Protein AF-A0A4Q3XTZ9-F1 (afdb_monomer)

Foldseek 3Di:
DDDPDDPQWDWDWDADPDPGDIDIDIDGDDDDPFAQAAADKDKDWDWDWDWDDDVPDTDDDGDTPPPPTDMDIDGDDWDKDKAKAAVPDHDPDDDPDDFDLPDFKDKDKIKMFMATSAKKKKAKAKPVQFWAPDPPDPDTFHKWKDKQNHTDGHGWMKIAGHARPPRGDIIMIMIMTGSNSVVVDDDDGTGMDMDIDIGGDPDDDDDNGIDTDD

Secondary structure (DSSP, 8-state):
-PPP----EEEEEE-SGGGS--EEEEEE----TT----SEEEEEEEPPEEEEEETTEEEEEEEE-TTS-EEEEEEE---EEEEESSTT---------SPPTT--EEEEEEEEEEEESS-EEEEEEESSSSBBSSTT-S--B-EEEEETTEEE-TT-EEEEPPPPTTT-EEEEEEEEEEGGGGGGS-SS--B--EEEEEEE-TT----SS-EEE-

pLDDT: mean 77.81, std 16.38, range [27.8, 96.88]

Nearest PDB structures (foldseek):
  6fjy-assembly1_B  TM=4.527E-01  e=3.490E-04  Acinetobacter baumannii
  8gta-assembly1_A  TM=1.572E-01  e=7.034E+00  Dinoroseobacter phage vB_DshS-R4C

Mean predicted aligned error: 12.25 Å

Structure (mmCIF, N/CA/C/O backbone):
data_AF-A0A4Q3XTZ9-F1
#
_entry.id   AF-A0A4Q3XTZ9-F1
#
loop_
_atom_site.group_PDB
_atom_site.id
_atom_site.type_symbol
_atom_site.label_atom_id
_atom_site.label_alt_id
_atom_site.label_comp_id
_atom_site.label_asym_id
_atom_site.label_entity_id
_atom_site.label_seq_id
_atom_site.pdbx_PDB_ins_code
_atom_site.Cartn_x
_atom_site.Cartn_y
_atom_site.Cartn_z
_atom_site.occupancy
_atom_site.B_iso_or_equiv
_atom_site.auth_seq_id
_atom_site.auth_comp_id
_atom_site.auth_asym_id
_atom_site.auth_atom_id
_atom_site.pdbx_PDB_model_num
ATOM 1 N N . ALA A 1 1 ? 22.445 -8.662 -6.649 1.00 32.59 1 ALA A N 1
ATOM 2 C CA . ALA A 1 1 ? 22.371 -9.893 -7.452 1.00 32.59 1 ALA A CA 1
ATOM 3 C C . ALA A 1 1 ? 22.466 -9.469 -8.904 1.00 32.59 1 ALA A C 1
ATOM 5 O O . ALA A 1 1 ? 21.648 -8.670 -9.341 1.00 32.59 1 ALA A O 1
ATOM 6 N N . GLU A 1 2 ? 23.534 -9.887 -9.566 1.00 27.80 2 GLU A N 1
ATOM 7 C CA . GLU A 1 2 ? 23.820 -9.613 -10.973 1.00 27.80 2 GLU A CA 1
ATOM 8 C C . GLU A 1 2 ? 22.781 -10.365 -11.822 1.00 27.80 2 GLU A C 1
ATOM 10 O O . GLU A 1 2 ? 22.567 -11.560 -11.614 1.00 27.80 2 GLU A O 1
ATOM 15 N N . GLN A 1 3 ? 22.043 -9.656 -12.680 1.00 32.09 3 GLN A N 1
ATOM 16 C CA . GLN A 1 3 ? 21.085 -10.281 -13.600 1.00 32.09 3 GLN A CA 1
ATOM 17 C C . GLN A 1 3 ? 21.852 -11.178 -14.589 1.00 32.09 3 GLN A C 1
ATOM 19 O O . GLN A 1 3 ? 22.961 -10.816 -14.985 1.00 32.09 3 GLN A O 1
ATOM 24 N N . PRO A 1 4 ? 21.299 -12.335 -14.997 1.00 34.81 4 PRO A N 1
ATOM 25 C CA . PRO A 1 4 ? 21.995 -13.239 -15.898 1.00 34.81 4 PRO A CA 1
ATOM 26 C C . PRO A 1 4 ? 22.159 -12.567 -17.266 1.00 34.81 4 PRO A C 1
ATOM 28 O O . PRO A 1 4 ? 21.198 -12.037 -17.819 1.00 34.81 4 PRO A O 1
ATOM 31 N N . ASN A 1 5 ? 23.396 -12.575 -17.768 1.00 39.41 5 ASN A N 1
ATOM 32 C CA . ASN A 1 5 ? 23.812 -12.050 -19.068 1.00 39.41 5 ASN A CA 1
ATOM 33 C C . ASN A 1 5 ? 22.907 -12.563 -20.202 1.00 39.41 5 ASN A C 1
ATOM 35 O O . ASN A 1 5 ? 23.112 -13.665 -20.708 1.00 39.41 5 ASN A O 1
ATOM 39 N N . ALA A 1 6 ? 21.964 -11.736 -20.647 1.00 39.34 6 ALA A N 1
ATOM 40 C CA . ALA A 1 6 ? 21.611 -11.683 -22.057 1.00 39.34 6 ALA A CA 1
ATOM 41 C C . ALA A 1 6 ? 22.628 -10.754 -22.734 1.00 39.34 6 ALA A C 1
ATOM 43 O O . ALA A 1 6 ? 23.059 -9.762 -22.147 1.00 39.34 6 ALA A O 1
ATOM 44 N N . THR A 1 7 ? 23.091 -11.135 -23.915 1.00 44.50 7 THR A N 1
ATOM 45 C CA . THR A 1 7 ? 24.182 -10.534 -24.687 1.00 44.50 7 THR A CA 1
ATOM 46 C C . THR A 1 7 ? 24.027 -9.010 -24.853 1.00 44.50 7 THR A C 1
ATOM 48 O O . THR A 1 7 ? 23.470 -8.541 -25.834 1.00 44.50 7 THR A O 1
ATOM 51 N N . ASN A 1 8 ? 24.540 -8.214 -23.907 1.00 49.97 8 ASN A N 1
ATOM 52 C CA . ASN A 1 8 ? 24.512 -6.741 -23.944 1.00 49.97 8 ASN A CA 1
ATOM 53 C C . ASN A 1 8 ? 25.622 -6.170 -24.842 1.00 49.97 8 ASN A C 1
ATOM 55 O O . ASN A 1 8 ? 26.335 -5.238 -24.451 1.00 49.97 8 ASN A O 1
ATOM 59 N N . GLY A 1 9 ? 25.844 -6.771 -26.009 1.00 47.88 9 GLY A N 1
ATOM 60 C CA . GLY A 1 9 ? 26.937 -6.357 -26.868 1.00 47.88 9 GLY A CA 1
ATOM 61 C C . GLY A 1 9 ? 26.732 -6.662 -28.336 1.00 47.88 9 GLY A C 1
ATOM 62 O O . GLY A 1 9 ? 26.085 -7.635 -28.712 1.00 47.88 9 GLY A O 1
ATOM 63 N N . ALA A 1 10 ? 27.316 -5.791 -29.144 1.00 53.53 10 ALA A N 1
ATOM 64 C CA . ALA A 1 10 ? 27.350 -5.881 -30.587 1.00 53.53 10 ALA A CA 1
ATOM 65 C C . ALA A 1 10 ? 28.758 -6.228 -31.046 1.00 53.53 10 ALA A C 1
ATOM 67 O O . ALA A 1 10 ? 29.721 -5.621 -30.573 1.00 53.53 10 ALA A O 1
ATOM 68 N N . LEU A 1 11 ? 28.865 -7.177 -31.972 1.00 50.81 11 LEU A N 1
ATOM 69 C CA . LEU A 1 11 ? 30.123 -7.542 -32.604 1.00 50.81 11 LEU A CA 1
ATOM 70 C C . LEU A 1 11 ? 30.189 -6.868 -33.972 1.00 50.81 11 LEU A C 1
ATOM 72 O O . LEU A 1 11 ? 29.324 -7.096 -34.816 1.00 50.81 11 LEU A O 1
ATOM 76 N N . VAL A 1 12 ? 31.204 -6.031 -34.174 1.00 52.94 12 VAL A N 1
ATOM 77 C CA . VAL A 1 12 ? 31.452 -5.354 -35.450 1.00 52.94 12 VAL A CA 1
ATOM 78 C C . VAL A 1 12 ? 32.736 -5.900 -36.044 1.00 52.94 12 VAL A C 1
ATOM 80 O O . VAL A 1 12 ? 33.751 -5.970 -35.357 1.00 52.94 12 VAL A O 1
ATOM 83 N N . GLN A 1 13 ? 32.689 -6.277 -37.318 1.00 52.78 13 GLN A N 1
ATOM 84 C CA . GLN A 1 13 ? 33.821 -6.822 -38.052 1.00 52.78 13 GLN A CA 1
ATOM 85 C C . GLN A 1 13 ? 34.252 -5.833 -39.140 1.00 52.78 13 GLN A C 1
ATOM 87 O O . GLN A 1 13 ? 33.459 -5.478 -40.010 1.00 52.78 13 GLN A O 1
ATOM 92 N N . PHE A 1 14 ? 35.512 -5.405 -39.091 1.00 56.47 14 PHE A N 1
ATOM 93 C CA . PHE A 1 14 ? 36.148 -4.552 -40.092 1.00 56.47 14 PHE A CA 1
ATOM 94 C C . PHE A 1 14 ? 37.108 -5.392 -40.935 1.00 56.47 14 PHE A C 1
ATOM 96 O O . PHE A 1 14 ? 37.877 -6.166 -40.369 1.00 56.47 14 PHE A O 1
ATOM 103 N N . GLY A 1 15 ? 37.096 -5.241 -42.261 1.00 53.44 15 GLY A N 1
ATOM 104 C CA . GLY A 1 15 ? 38.105 -5.865 -43.120 1.00 53.44 15 GLY A CA 1
ATOM 105 C C . GLY A 1 15 ? 37.993 -5.508 -44.599 1.00 53.44 15 GLY A C 1
ATOM 106 O O . GLY A 1 15 ? 36.918 -5.184 -45.101 1.00 53.44 15 GLY A O 1
ATOM 107 N N . GLU A 1 16 ? 39.119 -5.605 -45.306 1.00 51.16 16 GLU A N 1
ATOM 108 C CA . GLU A 1 16 ? 39.209 -5.440 -46.759 1.00 51.16 16 GLU A CA 1
ATOM 109 C C . GLU A 1 16 ? 38.923 -6.779 -47.466 1.00 51.16 16 GLU A C 1
ATOM 111 O O . GLU A 1 16 ? 39.824 -7.511 -47.876 1.00 51.16 16 GLU A O 1
ATOM 116 N N . GLY A 1 17 ? 37.646 -7.148 -47.582 1.00 51.12 17 GLY A N 1
ATOM 117 C CA . GLY A 1 17 ? 37.232 -8.354 -48.310 1.00 51.12 17 GLY A CA 1
ATOM 118 C C . GLY A 1 17 ? 37.619 -9.695 -47.648 1.00 51.12 17 GLY A C 1
ATOM 119 O O . GLY A 1 17 ? 38.051 -9.728 -46.497 1.00 51.12 17 GLY A O 1
ATOM 120 N N . PRO A 1 18 ? 37.446 -10.837 -48.351 1.00 49.88 18 PRO A N 1
ATOM 121 C CA . PRO A 1 18 ? 37.487 -12.183 -47.753 1.00 49.88 18 PRO A CA 1
ATOM 122 C C . PRO A 1 18 ? 38.851 -12.639 -47.208 1.00 49.88 18 PRO A C 1
ATOM 124 O O . PRO A 1 18 ? 38.935 -13.719 -46.627 1.00 49.88 18 PRO A O 1
ATOM 127 N N . SER A 1 19 ? 39.917 -11.869 -47.434 1.00 50.34 19 SER A N 1
ATOM 128 C CA . SER A 1 19 ? 41.302 -12.234 -47.106 1.00 50.34 19 SER A CA 1
ATOM 129 C C . SER A 1 19 ? 42.109 -11.111 -46.439 1.00 50.34 19 SER A C 1
ATOM 131 O O . SER A 1 19 ? 43.329 -11.234 -46.353 1.00 50.34 19 SER A O 1
ATOM 133 N N . GLY A 1 20 ? 41.470 -10.012 -46.024 1.00 55.50 20 GLY A N 1
ATOM 134 C CA . GLY A 1 20 ? 42.123 -8.914 -45.299 1.00 55.50 20 GLY A CA 1
ATOM 135 C C . GLY A 1 20 ? 42.208 -9.160 -43.788 1.00 55.50 20 GLY A C 1
ATOM 136 O O . GLY A 1 20 ? 41.500 -10.018 -43.257 1.00 55.50 20 GLY A O 1
ATOM 137 N N . ASP A 1 21 ? 43.055 -8.395 -43.092 1.00 56.19 21 ASP A N 1
ATOM 138 C CA . ASP A 1 21 ? 43.127 -8.412 -41.626 1.00 56.19 21 ASP A CA 1
ATOM 139 C C . ASP A 1 21 ? 41.776 -7.987 -41.034 1.00 56.19 21 ASP A C 1
ATOM 141 O O . ASP A 1 21 ? 41.304 -6.866 -41.232 1.00 56.19 21 ASP A O 1
ATOM 145 N N . LEU A 1 22 ? 41.138 -8.921 -40.330 1.00 57.06 22 LEU A N 1
ATOM 146 C CA . LEU A 1 22 ? 39.836 -8.730 -39.709 1.00 57.06 22 LEU A CA 1
ATOM 147 C C . LEU A 1 22 ? 40.021 -8.200 -38.288 1.00 57.06 22 LEU A C 1
ATOM 149 O O . LEU A 1 22 ? 40.488 -8.929 -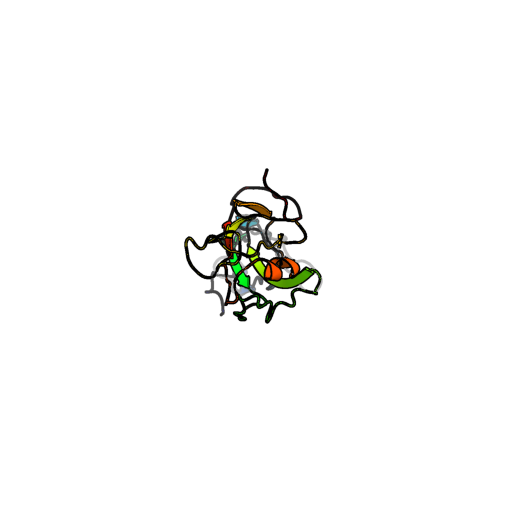37.410 1.00 57.06 22 LEU A O 1
ATOM 153 N N . VAL A 1 23 ? 39.608 -6.959 -38.040 1.00 59.47 23 VAL A N 1
ATOM 154 C CA . VAL A 1 23 ? 39.543 -6.405 -36.680 1.00 59.47 23 VAL A CA 1
ATOM 155 C C . VAL A 1 23 ? 38.106 -6.501 -36.192 1.00 59.47 23 VAL A C 1
ATOM 157 O O . VAL A 1 23 ? 37.180 -6.052 -36.864 1.00 59.47 23 VAL A O 1
ATOM 160 N N . THR A 1 24 ? 37.911 -7.130 -35.035 1.00 61.41 24 THR A N 1
ATOM 161 C CA . THR A 1 24 ? 36.596 -7.262 -34.405 1.00 61.41 24 THR A CA 1
ATOM 162 C C . THR A 1 24 ? 36.524 -6.378 -33.173 1.00 61.41 24 THR A C 1
ATOM 164 O O . THR A 1 24 ? 37.303 -6.568 -32.243 1.00 61.41 24 THR A O 1
ATOM 167 N N . GLU A 1 25 ? 35.559 -5.463 -33.143 1.00 63.12 25 GLU A N 1
ATOM 168 C CA . GLU A 1 25 ? 35.306 -4.590 -31.996 1.00 63.12 25 GLU A CA 1
ATOM 169 C C . GLU A 1 25 ? 33.992 -4.963 -31.315 1.00 63.12 25 GLU A C 1
ATOM 171 O O . GLU A 1 25 ? 32.983 -5.248 -31.967 1.00 63.12 25 GLU A O 1
ATOM 176 N N . THR A 1 26 ? 34.001 -4.958 -29.981 1.00 64.12 26 THR A N 1
ATOM 177 C CA . THR A 1 26 ? 32.806 -5.224 -29.172 1.00 64.12 26 THR A CA 1
ATOM 178 C C . THR A 1 26 ? 32.299 -3.929 -28.562 1.00 64.12 26 THR A C 1
ATOM 180 O O . THR A 1 26 ? 32.972 -3.318 -27.733 1.00 64.12 26 THR A O 1
ATOM 183 N N . MET A 1 27 ? 31.078 -3.533 -28.913 1.00 65.12 27 MET A N 1
ATOM 184 C CA . MET A 1 27 ? 30.388 -2.430 -28.244 1.00 65.12 27 MET A CA 1
ATOM 185 C C . MET A 1 27 ? 29.541 -2.983 -27.104 1.00 65.12 27 MET A C 1
ATOM 187 O O . MET A 1 27 ? 28.862 -3.994 -27.282 1.00 65.12 27 MET A O 1
ATOM 191 N N . ARG A 1 28 ? 29.552 -2.322 -25.942 1.00 67.88 28 ARG A N 1
ATOM 192 C CA . ARG A 1 28 ? 28.721 -2.692 -24.790 1.00 67.88 28 ARG A CA 1
ATOM 193 C C . ARG A 1 28 ? 27.665 -1.628 -24.537 1.00 67.88 28 ARG A C 1
ATOM 195 O O . ARG A 1 28 ? 28.000 -0.462 -24.344 1.00 67.88 28 ARG A O 1
ATOM 202 N N . PHE A 1 29 ? 26.412 -2.054 -24.453 1.00 66.50 29 PHE A N 1
ATOM 203 C CA . PHE A 1 29 ? 25.314 -1.204 -24.005 1.00 66.50 29 PHE A CA 1
ATOM 204 C C . PHE A 1 29 ? 25.096 -1.411 -22.506 1.00 66.50 29 PHE A C 1
ATOM 206 O O . PHE A 1 29 ? 25.143 -2.536 -22.002 1.00 66.50 29 PHE A O 1
ATOM 213 N N . SER A 1 30 ? 24.884 -0.323 -21.770 1.00 69.69 30 SER A N 1
ATOM 214 C CA . SER A 1 30 ? 24.548 -0.378 -20.348 1.00 69.69 30 SER A CA 1
ATOM 215 C C . SER A 1 30 ? 23.280 0.413 -20.089 1.00 69.69 30 SER A C 1
ATOM 217 O O . SER A 1 30 ? 23.217 1.590 -20.436 1.00 69.69 30 SER A O 1
ATOM 219 N N . LEU A 1 31 ? 22.314 -0.213 -19.424 1.00 69.62 31 LEU A N 1
ATOM 220 C CA . LEU A 1 31 ? 21.146 0.462 -18.875 1.00 69.62 31 LEU A CA 1
ATOM 221 C C . LEU A 1 31 ? 21.450 0.853 -17.419 1.00 69.62 31 LEU A C 1
ATOM 223 O O . LEU A 1 31 ? 21.643 -0.037 -16.585 1.00 69.62 31 LEU A O 1
ATOM 227 N N . PRO A 1 32 ? 21.535 2.157 -17.092 1.00 70.94 32 PRO A N 1
ATOM 228 C CA . PRO A 1 32 ? 21.672 2.610 -15.715 1.00 70.94 32 PRO A CA 1
ATOM 229 C C . PRO A 1 32 ? 20.603 2.015 -14.793 1.00 70.94 32 PRO A C 1
ATOM 231 O O . PRO A 1 32 ? 19.426 1.947 -15.148 1.00 70.94 32 PRO A O 1
ATOM 234 N N . ALA A 1 33 ? 21.003 1.628 -13.583 1.00 69.31 33 ALA A N 1
ATOM 235 C CA . ALA A 1 33 ? 20.064 1.178 -12.563 1.00 69.31 33 ALA A CA 1
ATOM 236 C C . ALA A 1 33 ? 19.165 2.330 -12.081 1.00 69.31 33 ALA A C 1
ATOM 238 O O . ALA A 1 33 ? 19.578 3.488 -12.054 1.00 69.31 33 ALA A O 1
ATOM 239 N N . GLY A 1 34 ? 17.948 1.996 -11.643 1.00 66.56 34 GLY A N 1
ATOM 240 C CA . GLY A 1 34 ? 17.012 2.964 -11.060 1.00 66.56 34 GLY A CA 1
ATOM 241 C C . GLY A 1 34 ? 16.220 3.788 -12.075 1.00 66.56 34 GLY A C 1
ATOM 242 O O . GLY A 1 34 ? 15.538 4.724 -11.670 1.00 66.56 34 GLY A O 1
ATOM 243 N N . GLN A 1 35 ? 16.283 3.444 -13.364 1.00 71.38 35 GLN A N 1
ATOM 244 C CA . GLN A 1 35 ? 15.408 4.049 -14.362 1.00 71.38 35 GLN A CA 1
ATOM 245 C C . GLN A 1 35 ? 13.950 3.649 -14.143 1.00 71.38 35 GLN A C 1
ATOM 247 O O . GLN A 1 35 ? 13.636 2.499 -13.828 1.00 71.38 35 GLN A O 1
ATOM 252 N N . ASP A 1 36 ? 13.066 4.625 -14.318 1.00 72.75 36 ASP A N 1
ATOM 253 C CA . ASP A 1 36 ? 11.632 4.430 -14.219 1.00 72.75 36 ASP A CA 1
ATOM 254 C C . ASP A 1 36 ? 11.076 3.924 -15.556 1.00 72.75 36 ASP A C 1
ATOM 256 O O . ASP A 1 36 ? 10.974 4.682 -16.517 1.00 72.75 36 ASP A O 1
ATOM 260 N N . ALA A 1 37 ? 10.717 2.641 -15.610 1.00 73.31 37 ALA A N 1
ATOM 261 C CA . ALA A 1 37 ? 10.119 2.004 -16.780 1.00 73.31 37 ALA A CA 1
ATOM 262 C C . ALA A 1 37 ? 8.784 1.342 -16.409 1.00 73.31 37 ALA A C 1
ATOM 264 O O . ALA A 1 37 ? 8.624 0.793 -15.314 1.00 73.31 37 ALA A O 1
ATOM 265 N N . ALA A 1 3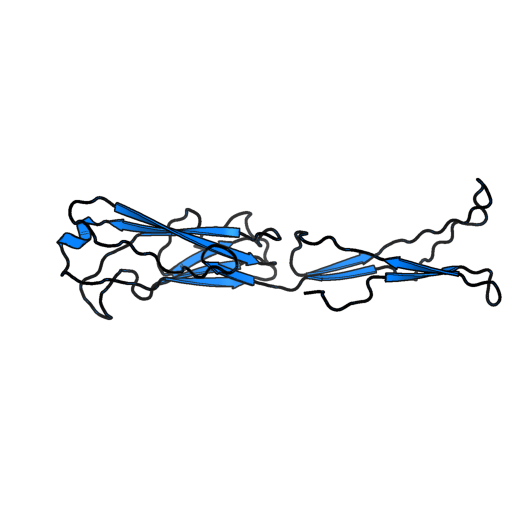8 ? 7.810 1.416 -17.316 1.00 76.19 38 ALA A N 1
ATOM 266 C CA . ALA A 1 38 ? 6.578 0.644 -17.192 1.00 76.19 38 ALA A CA 1
ATOM 267 C C . ALA A 1 38 ? 6.843 -0.815 -17.587 1.00 76.19 38 ALA A C 1
ATOM 269 O O . ALA A 1 38 ? 7.837 -1.113 -18.244 1.00 76.19 38 ALA A O 1
ATOM 270 N N . SER A 1 39 ? 5.967 -1.735 -17.189 1.00 77.75 39 SER A N 1
ATOM 271 C CA . SER A 1 39 ? 6.025 -3.096 -17.724 1.00 77.75 39 SER A CA 1
ATOM 272 C C . SER A 1 39 ? 5.728 -3.106 -19.221 1.00 77.75 39 SER A C 1
ATOM 274 O O . SER A 1 39 ? 4.818 -2.407 -19.677 1.00 77.75 39 SER A O 1
ATOM 276 N N . GLY A 1 40 ? 6.425 -3.956 -19.958 1.00 76.38 40 GLY A N 1
ATOM 277 C CA . GLY A 1 40 ? 6.214 -4.129 -21.386 1.00 76.38 40 GLY A CA 1
ATOM 278 C C . GLY A 1 40 ? 7.484 -4.535 -22.110 1.00 76.38 40 GLY A C 1
ATOM 279 O O . GLY A 1 40 ? 8.561 -4.619 -21.513 1.00 76.38 40 GLY A O 1
ATOM 280 N N . ASP A 1 41 ? 7.318 -4.769 -23.404 1.00 78.50 41 ASP A N 1
ATOM 281 C CA . ASP A 1 41 ? 8.409 -5.043 -24.326 1.00 78.50 41 ASP A CA 1
ATOM 282 C C . ASP A 1 41 ? 8.827 -3.735 -24.993 1.00 78.50 41 ASP A C 1
ATOM 284 O O . ASP A 1 41 ? 8.017 -3.037 -25.612 1.00 78.50 41 ASP A O 1
ATOM 288 N N . TYR A 1 42 ? 10.096 -3.387 -24.832 1.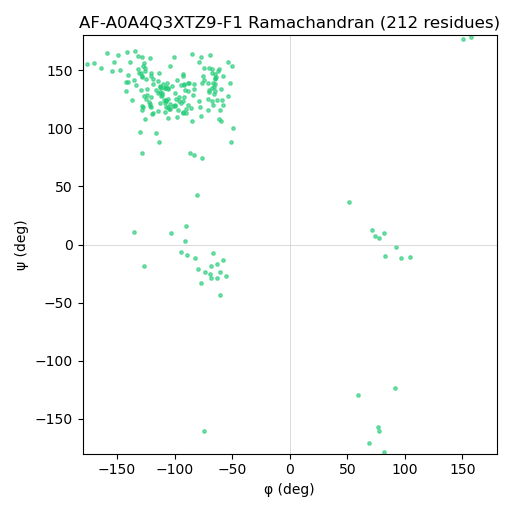00 75.94 42 TYR A N 1
ATOM 289 C CA . TYR A 1 42 ? 10.707 -2.222 -25.444 1.00 75.94 42 TYR A CA 1
ATOM 290 C C . TYR A 1 42 ? 11.632 -2.694 -26.549 1.00 75.94 42 TYR A C 1
ATOM 292 O O . TYR A 1 42 ? 12.549 -3.474 -26.304 1.00 75.94 42 TYR A O 1
ATOM 300 N N . TYR A 1 43 ? 11.390 -2.186 -27.751 1.00 78.25 43 TYR A N 1
ATOM 301 C CA . TYR A 1 43 ? 12.226 -2.437 -28.909 1.00 78.25 43 TYR A CA 1
ATOM 302 C C . TYR A 1 43 ? 12.721 -1.108 -29.467 1.00 78.25 43 TYR A C 1
ATOM 304 O O . TYR A 1 43 ? 11.920 -0.252 -29.852 1.00 78.25 43 TYR A O 1
ATOM 312 N N . GLU A 1 44 ? 14.037 -0.952 -29.544 1.00 74.31 44 GLU A N 1
ATOM 313 C CA . GLU A 1 44 ? 14.669 0.193 -30.190 1.00 74.31 44 GLU A CA 1
ATOM 314 C C . GLU A 1 44 ? 15.695 -0.291 -31.210 1.00 74.31 44 GLU A C 1
ATOM 316 O O . GLU A 1 44 ? 16.668 -0.958 -30.860 1.00 74.31 44 GLU A O 1
ATOM 321 N N . ALA A 1 45 ? 15.472 0.048 -32.481 1.00 74.75 45 ALA A N 1
ATOM 322 C CA . ALA A 1 45 ? 16.440 -0.195 -33.540 1.00 74.75 45 ALA A CA 1
ATOM 323 C C . ALA A 1 45 ? 17.533 0.879 -33.486 1.00 74.75 45 ALA A C 1
ATOM 325 O O . ALA A 1 45 ? 17.247 2.072 -33.581 1.00 74.75 45 ALA A O 1
ATOM 326 N N . LEU A 1 46 ? 18.784 0.449 -33.360 1.00 71.88 46 LEU A N 1
ATOM 327 C CA . LEU A 1 46 ? 19.957 1.308 -33.342 1.00 71.88 46 LEU A CA 1
ATOM 328 C C . LEU A 1 46 ? 20.606 1.351 -34.726 1.00 71.88 46 LEU A C 1
ATOM 330 O O . LEU A 1 46 ? 20.720 0.341 -35.421 1.00 71.88 46 LEU A O 1
ATOM 334 N N . GLU A 1 47 ? 21.088 2.531 -35.101 1.00 70.94 47 GLU A N 1
ATOM 335 C CA . GLU A 1 47 ? 21.839 2.738 -36.335 1.00 70.94 47 GLU A CA 1
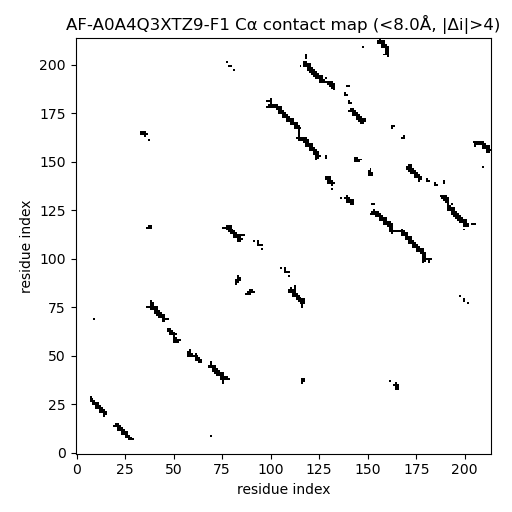ATOM 336 C C . GLU A 1 47 ? 23.331 2.871 -36.010 1.00 70.94 47 GLU A C 1
ATOM 338 O O . GLU A 1 47 ? 23.746 3.821 -35.343 1.00 70.94 47 GLU A O 1
ATOM 343 N N . ALA A 1 48 ? 24.152 1.937 -36.496 1.00 69.25 48 ALA A N 1
ATOM 344 C CA . ALA A 1 48 ? 25.603 2.083 -36.454 1.00 69.25 48 ALA A CA 1
ATOM 345 C C . ALA A 1 48 ? 26.122 2.640 -37.781 1.00 69.25 48 ALA A C 1
ATOM 347 O O . ALA A 1 48 ? 25.842 2.106 -38.856 1.00 69.25 48 ALA A O 1
ATOM 348 N N . ARG A 1 49 ? 26.900 3.719 -37.681 1.00 69.88 49 ARG A N 1
ATOM 349 C CA . ARG A 1 49 ? 27.575 4.366 -38.808 1.00 69.88 49 ARG A CA 1
ATOM 350 C C . ARG A 1 49 ? 29.073 4.249 -38.620 1.00 69.88 49 ARG A C 1
ATOM 352 O O . ARG A 1 49 ? 29.579 4.569 -37.544 1.00 69.88 49 ARG A O 1
ATOM 359 N N . PHE A 1 50 ? 29.767 3.844 -39.674 1.00 71.50 50 PHE A N 1
ATOM 360 C CA . PHE A 1 50 ? 31.213 3.689 -39.658 1.00 71.50 50 PHE A CA 1
ATOM 361 C C . PHE A 1 50 ? 31.840 4.624 -40.684 1.00 71.50 50 PHE A C 1
ATOM 363 O O . PHE A 1 50 ? 31.326 4.805 -41.788 1.00 71.50 50 PHE A O 1
ATOM 370 N N . VAL A 1 51 ? 32.945 5.249 -40.292 1.00 71.44 51 VAL A N 1
ATOM 371 C CA . VAL A 1 51 ? 33.711 6.157 -41.142 1.00 71.44 51 VAL A CA 1
ATOM 372 C C . VAL A 1 51 ? 35.182 5.835 -40.936 1.00 71.44 51 VAL A C 1
ATOM 374 O O . VAL A 1 51 ? 35.666 5.843 -39.804 1.00 71.44 51 VAL A O 1
ATOM 377 N N . CYS A 1 52 ? 35.885 5.537 -42.023 1.00 72.44 52 CYS A N 1
ATOM 378 C CA . CYS A 1 52 ? 37.324 5.321 -41.996 1.00 72.44 52 CYS A CA 1
ATOM 379 C C . CYS A 1 52 ? 38.047 6.656 -42.199 1.00 72.44 52 CYS A C 1
ATOM 381 O O . CYS A 1 52 ? 37.652 7.468 -43.035 1.00 72.44 52 CYS A O 1
ATOM 383 N N . TYR A 1 53 ? 39.122 6.875 -41.445 1.00 75.38 53 TYR A N 1
ATOM 384 C CA . TYR A 1 53 ? 39.969 8.061 -41.558 1.00 75.38 53 TYR A CA 1
ATOM 385 C C . TYR A 1 53 ? 41.406 7.657 -41.896 1.00 75.38 53 TYR A C 1
ATOM 387 O O . TYR A 1 53 ? 41.906 6.645 -41.409 1.00 75.38 53 TYR A O 1
ATOM 395 N N . SER A 1 54 ? 42.081 8.476 -42.700 1.00 78.00 54 SER A N 1
ATOM 396 C CA . SER A 1 54 ? 43.530 8.448 -42.900 1.00 78.00 54 SER A CA 1
ATOM 397 C C . SER A 1 54 ? 44.077 9.846 -42.621 1.00 78.00 54 SER A C 1
ATOM 399 O O . SER A 1 54 ? 43.808 10.796 -43.360 1.00 78.00 54 SER A O 1
ATOM 401 N N . GLY A 1 55 ? 44.784 9.995 -41.498 1.00 81.56 55 GLY A N 1
ATOM 402 C CA . GLY A 1 55 ? 45.064 11.317 -40.934 1.00 81.56 55 GLY A CA 1
ATOM 403 C C . GLY A 1 55 ? 43.759 12.054 -40.612 1.00 81.56 55 GLY A C 1
ATOM 404 O O . GLY A 1 55 ? 42.863 11.476 -40.002 1.00 81.56 55 GLY A O 1
ATOM 405 N N . ASP A 1 56 ? 43.633 13.297 -41.081 1.00 81.69 56 ASP A N 1
ATOM 406 C CA . ASP A 1 56 ? 42.431 14.127 -40.895 1.00 81.69 56 ASP A CA 1
ATOM 407 C C . ASP A 1 56 ? 41.406 13.987 -42.040 1.00 81.69 56 ASP A C 1
ATOM 409 O O . ASP A 1 56 ? 40.388 14.682 -42.058 1.00 81.69 56 ASP A O 1
ATOM 413 N N . GLN A 1 57 ? 41.664 13.120 -43.026 1.00 77.50 57 GLN A N 1
ATOM 414 C CA . GLN A 1 57 ? 40.776 12.924 -44.172 1.00 77.50 57 GLN A CA 1
ATOM 415 C C . GLN A 1 57 ? 39.951 11.647 -44.032 1.00 77.50 57 GLN A C 1
ATOM 417 O O . GLN A 1 57 ? 40.467 10.590 -43.676 1.00 77.50 57 GLN A O 1
ATOM 422 N N . ILE A 1 58 ? 38.662 11.744 -44.358 1.00 72.50 58 ILE A N 1
ATOM 423 C CA . ILE A 1 58 ? 37.782 10.581 -44.492 1.00 72.50 58 ILE A CA 1
ATOM 424 C C . ILE A 1 58 ? 38.201 9.803 -45.741 1.00 72.50 58 ILE A C 1
ATOM 426 O O . ILE A 1 58 ? 38.352 10.387 -46.816 1.00 72.50 58 ILE A O 1
ATOM 430 N N . VAL A 1 59 ? 38.370 8.491 -45.600 1.00 71.50 59 VAL A N 1
ATOM 431 C CA . VAL A 1 59 ? 38.719 7.578 -46.690 1.00 71.50 59 VAL A CA 1
ATOM 432 C C . VAL A 1 59 ? 37.560 6.621 -46.936 1.00 71.50 59 VAL A C 1
ATOM 434 O O . VAL A 1 59 ? 37.059 5.998 -46.005 1.00 71.50 59 VAL A O 1
ATOM 437 N N . GLY A 1 60 ? 37.162 6.486 -48.202 1.00 69.44 60 GLY A N 1
ATOM 438 C CA . GLY A 1 60 ? 36.052 5.624 -48.616 1.00 69.44 60 GLY A CA 1
ATOM 439 C C . GLY A 1 60 ? 34.669 6.260 -48.433 1.00 69.44 60 GLY A C 1
ATOM 440 O O . GLY A 1 60 ? 34.536 7.423 -48.047 1.00 69.44 60 GLY A O 1
ATOM 441 N N . SER A 1 61 ? 33.625 5.498 -48.762 1.00 62.41 61 SER A N 1
ATOM 442 C CA . SER A 1 61 ? 32.247 5.838 -48.403 1.00 62.41 61 SER A CA 1
ATOM 443 C C . SER A 1 61 ? 32.018 5.563 -46.920 1.00 62.41 61 SER A C 1
ATOM 445 O O . SER A 1 61 ? 32.547 4.600 -46.373 1.00 62.41 61 SER A O 1
ATOM 447 N N . SER A 1 62 ? 31.200 6.389 -46.262 1.00 60.34 62 SER A N 1
ATOM 448 C CA . SER A 1 62 ? 30.607 5.986 -44.989 1.00 60.34 62 SER A CA 1
ATOM 449 C C . SER A 1 62 ? 29.749 4.753 -45.251 1.00 60.34 62 SER A C 1
ATOM 451 O O . SER A 1 62 ? 28.702 4.863 -45.897 1.00 60.34 62 SER A O 1
ATOM 453 N N . ASP A 1 63 ? 30.204 3.593 -44.796 1.00 57.56 63 ASP A N 1
ATOM 454 C CA . ASP A 1 63 ? 29.452 2.363 -44.968 1.00 57.56 63 ASP A CA 1
ATOM 455 C C . ASP A 1 63 ? 28.416 2.242 -43.855 1.00 57.56 63 ASP A C 1
ATOM 457 O O . ASP A 1 63 ? 28.693 2.367 -42.656 1.00 57.56 63 ASP A O 1
ATOM 461 N N . PHE A 1 64 ? 27.185 2.006 -44.291 1.00 58.25 64 PHE A N 1
ATOM 462 C CA . PHE A 1 64 ? 26.057 1.724 -43.427 1.00 58.25 64 PHE A CA 1
ATOM 463 C C . PHE A 1 64 ? 25.828 0.224 -43.467 1.00 58.25 64 PHE A C 1
ATOM 465 O O . PHE A 1 64 ? 25.504 -0.338 -44.514 1.00 58.25 64 PHE A O 1
ATOM 472 N N . GLN A 1 65 ? 25.936 -0.429 -42.318 1.00 55.62 65 GLN A N 1
ATOM 473 C CA . GLN A 1 65 ? 25.436 -1.790 -42.173 1.00 55.62 65 GLN A CA 1
ATOM 474 C C . GLN A 1 65 ? 23.901 -1.721 -42.055 1.00 55.62 65 GLN A C 1
ATOM 476 O O . GLN A 1 65 ? 23.337 -1.841 -40.971 1.00 55.62 65 GLN A O 1
ATOM 481 N N . GLN A 1 66 ? 23.204 -1.471 -43.171 1.00 47.22 66 GLN A N 1
ATOM 482 C CA . GLN A 1 66 ? 21.748 -1.617 -43.231 1.00 47.22 66 GLN A CA 1
ATOM 483 C C . GLN A 1 66 ? 21.403 -3.110 -43.188 1.00 47.22 66 GLN A C 1
ATOM 485 O O . GLN A 1 66 ? 21.745 -3.860 -44.097 1.00 47.22 66 GLN A O 1
ATOM 490 N N . GLY A 1 67 ? 20.722 -3.546 -42.126 1.00 45.22 67 GLY A N 1
ATOM 491 C CA . GLY A 1 67 ? 20.191 -4.910 -42.012 1.00 45.22 67 GLY A CA 1
ATOM 492 C C . GLY A 1 67 ? 20.962 -5.859 -41.088 1.00 45.22 67 GLY A C 1
ATOM 493 O O . GLY A 1 67 ? 20.411 -6.897 -40.730 1.00 45.22 67 GLY A O 1
ATOM 494 N N . ALA A 1 68 ? 22.158 -5.497 -40.608 1.00 50.69 68 ALA A N 1
ATOM 495 C CA . ALA A 1 68 ? 22.739 -6.116 -39.413 1.00 50.69 68 ALA A CA 1
ATOM 496 C C . ALA A 1 68 ? 22.141 -5.407 -38.187 1.00 50.69 68 ALA A C 1
ATOM 498 O O . 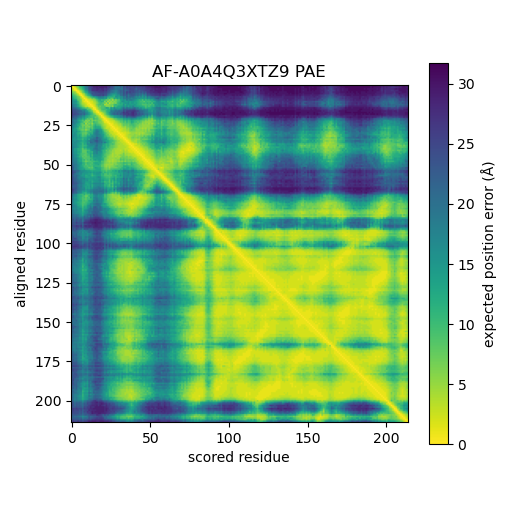ALA A 1 68 ? 22.722 -4.475 -37.636 1.00 50.69 68 ALA A O 1
ATOM 499 N N . GLY A 1 69 ? 20.895 -5.761 -37.863 1.00 55.16 69 GLY A N 1
ATOM 500 C CA . GLY A 1 69 ? 20.069 -5.050 -36.891 1.00 55.16 69 GLY A CA 1
ATOM 501 C C . GLY A 1 69 ? 20.702 -5.023 -35.506 1.00 55.16 69 GLY A C 1
ATOM 502 O O . GLY A 1 69 ? 20.692 -6.021 -34.790 1.00 55.16 69 GLY A O 1
ATOM 503 N N . LEU A 1 70 ? 21.221 -3.863 -35.117 1.00 64.38 70 LEU A N 1
ATOM 504 C CA . LEU A 1 70 ? 21.449 -3.552 -33.718 1.00 64.38 70 LEU A CA 1
ATOM 505 C C . LEU A 1 70 ? 20.099 -3.180 -33.138 1.00 64.38 70 LEU A C 1
ATOM 507 O O . LEU A 1 70 ? 19.469 -2.230 -33.593 1.00 64.38 70 LEU A O 1
ATOM 511 N N . ALA A 1 71 ? 19.634 -3.947 -32.167 1.00 66.31 71 ALA A N 1
ATOM 512 C CA . ALA A 1 71 ? 18.408 -3.636 -31.468 1.00 66.31 71 ALA A CA 1
ATOM 513 C C . ALA A 1 71 ? 18.615 -3.815 -29.973 1.00 66.31 71 ALA A C 1
ATOM 515 O O . ALA A 1 71 ? 19.295 -4.744 -29.532 1.00 66.31 71 ALA A O 1
ATOM 516 N N . VAL A 1 72 ? 18.014 -2.918 -29.202 1.00 71.12 72 VAL A N 1
ATOM 517 C CA . VAL A 1 72 ? 17.793 -3.136 -27.779 1.00 71.12 72 VAL A CA 1
ATOM 518 C C . VAL A 1 72 ? 16.408 -3.743 -27.650 1.00 71.12 72 VAL A C 1
ATOM 520 O O . VAL A 1 72 ? 15.417 -3.087 -27.963 1.00 71.12 72 VAL A O 1
ATOM 523 N N . ASP A 1 73 ? 16.369 -4.999 -27.215 1.00 73.06 73 ASP A N 1
ATOM 524 C CA . ASP A 1 73 ? 15.148 -5.699 -26.831 1.00 73.06 73 ASP A CA 1
ATOM 525 C C . ASP A 1 73 ? 15.151 -5.862 -25.307 1.00 73.06 73 ASP A C 1
ATOM 527 O O . ASP A 1 73 ? 16.037 -6.505 -24.733 1.00 73.06 73 ASP A O 1
ATOM 531 N N . LEU A 1 74 ? 14.206 -5.201 -24.643 1.00 73.69 74 LEU A N 1
ATOM 532 C CA . LEU A 1 74 ? 14.092 -5.177 -23.193 1.00 73.69 74 LEU A CA 1
ATOM 533 C C . LEU A 1 74 ? 12.674 -5.557 -22.773 1.00 73.69 74 LEU A C 1
ATOM 535 O O . LEU A 1 74 ? 11.728 -4.796 -22.965 1.00 73.69 74 LEU A O 1
ATOM 539 N N . ASN A 1 75 ? 12.558 -6.686 -22.076 1.00 78.50 75 ASN A N 1
ATOM 540 C CA . ASN A 1 75 ? 11.344 -7.056 -21.361 1.00 78.50 75 ASN A CA 1
ATOM 541 C C . ASN A 1 75 ? 11.389 -6.520 -19.921 1.00 78.50 75 ASN A C 1
ATOM 543 O O . ASN A 1 75 ? 12.232 -6.928 -19.113 1.00 78.50 75 ASN A O 1
ATOM 547 N N . VAL A 1 76 ? 10.459 -5.626 -19.583 1.00 78.38 76 VAL A N 1
ATOM 548 C CA . VAL A 1 76 ? 10.216 -5.201 -18.200 1.00 78.38 76 VAL A CA 1
ATOM 549 C C . VAL A 1 76 ? 9.030 -5.999 -17.652 1.00 78.38 76 VAL A C 1
ATOM 551 O O . VAL A 1 76 ? 7.892 -5.760 -18.065 1.00 78.38 76 VAL A O 1
ATOM 554 N N . PRO A 1 77 ? 9.248 -6.929 -16.703 1.00 77.50 77 PRO A N 1
ATOM 555 C CA . PRO A 1 77 ? 8.178 -7.780 -16.206 1.00 77.50 77 PRO A CA 1
ATOM 556 C C . PRO A 1 77 ? 7.164 -7.001 -15.362 1.00 77.50 77 PRO A C 1
ATOM 558 O O . PRO A 1 77 ? 7.496 -6.045 -14.648 1.00 77.50 77 PRO A O 1
ATOM 561 N N . GLU A 1 78 ? 5.927 -7.486 -15.363 1.00 80.88 78 GLU A N 1
ATOM 562 C CA . GLU A 1 78 ? 4.917 -7.076 -14.393 1.00 80.88 78 GLU A CA 1
ATOM 563 C C . GLU A 1 78 ? 5.323 -7.554 -12.998 1.00 80.88 78 GLU A C 1
ATOM 565 O O . GLU A 1 78 ? 5.530 -8.745 -12.751 1.00 80.88 78 GLU A O 1
ATOM 570 N N . ARG A 1 79 ? 5.493 -6.612 -12.072 1.00 82.00 79 ARG A N 1
ATOM 571 C CA . 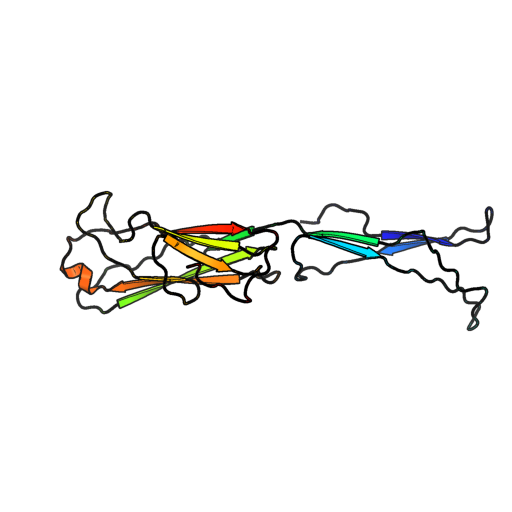ARG A 1 79 ? 5.892 -6.894 -10.695 1.00 82.00 79 ARG A CA 1
ATOM 572 C C . ARG A 1 79 ? 5.159 -5.969 -9.752 1.00 82.00 79 ARG A C 1
ATOM 574 O O . ARG A 1 79 ? 5.061 -4.776 -10.023 1.00 82.00 79 ARG A O 1
ATOM 581 N N . ILE A 1 80 ? 4.730 -6.527 -8.624 1.00 86.12 80 ILE A N 1
ATOM 582 C CA . ILE A 1 80 ? 4.241 -5.783 -7.469 1.00 86.12 80 ILE A CA 1
ATOM 583 C C . ILE A 1 80 ? 4.880 -6.344 -6.197 1.00 86.12 80 ILE A C 1
ATOM 585 O O . ILE A 1 80 ? 5.013 -7.557 -6.031 1.00 86.12 80 ILE A O 1
ATOM 589 N N . SER A 1 81 ? 5.306 -5.463 -5.302 1.00 86.50 81 SER A N 1
ATOM 590 C CA . SER A 1 81 ? 5.792 -5.805 -3.971 1.00 86.50 81 SER A CA 1
ATOM 591 C C . SER A 1 81 ? 5.289 -4.773 -2.966 1.00 86.50 81 SER A C 1
ATOM 593 O O . SER A 1 81 ? 5.119 -3.597 -3.289 1.00 86.50 81 SER A O 1
ATOM 595 N N . THR A 1 82 ? 5.016 -5.216 -1.742 1.00 85.94 82 THR A N 1
ATOM 596 C CA . THR A 1 82 ? 4.463 -4.364 -0.684 1.00 85.94 82 THR A CA 1
ATOM 597 C C . THR A 1 82 ? 5.098 -4.704 0.650 1.00 85.94 82 THR A C 1
ATOM 599 O O . THR A 1 82 ? 5.274 -5.881 0.971 1.00 85.94 82 THR A O 1
ATOM 602 N N . TYR A 1 83 ? 5.398 -3.695 1.458 1.00 84.56 83 TYR A N 1
ATOM 603 C CA . TYR A 1 83 ? 5.923 -3.884 2.808 1.00 84.56 83 TYR A CA 1
ATOM 604 C C . TYR A 1 83 ? 5.453 -2.772 3.747 1.00 84.56 83 TYR A C 1
ATOM 606 O O . TYR A 1 83 ? 5.223 -1.638 3.333 1.00 84.56 83 TYR A O 1
ATOM 614 N N . VAL A 1 84 ? 5.311 -3.097 5.033 1.00 82.00 84 VAL A N 1
ATOM 615 C CA . VAL A 1 84 ? 4.932 -2.119 6.059 1.00 82.00 84 VAL A CA 1
ATOM 616 C C . VAL A 1 84 ? 6.177 -1.402 6.583 1.00 82.00 84 VAL A C 1
ATOM 618 O O . VAL A 1 84 ? 7.050 -2.013 7.187 1.00 82.00 84 VAL A O 1
ATOM 621 N N . GLY A 1 85 ? 6.235 -0.092 6.387 1.00 72.25 85 GLY A N 1
ATOM 622 C CA . GLY A 1 85 ? 7.327 0.797 6.749 1.00 72.25 85 GLY A CA 1
ATOM 623 C C . GLY A 1 85 ? 8.317 0.934 5.598 1.00 72.25 85 GLY A C 1
ATOM 624 O O . GLY A 1 85 ? 7.950 1.317 4.485 1.00 72.25 85 GLY A O 1
ATOM 625 N N . ALA A 1 86 ? 9.578 0.614 5.884 1.00 58.19 86 ALA A N 1
ATOM 626 C CA . ALA A 1 86 ? 10.674 0.577 4.920 1.00 58.19 86 ALA A CA 1
ATOM 627 C C . ALA A 1 86 ? 10.979 -0.864 4.476 1.00 58.19 86 ALA A C 1
ATOM 629 O O . ALA A 1 86 ? 10.610 -1.825 5.159 1.00 58.19 86 ALA A O 1
ATOM 630 N N . ALA A 1 87 ? 11.673 -1.017 3.343 1.00 53.50 87 ALA A N 1
ATOM 631 C CA . ALA A 1 87 ? 12.038 -2.329 2.820 1.00 53.50 87 ALA A CA 1
ATOM 632 C C . ALA A 1 87 ? 12.859 -3.082 3.881 1.00 53.50 87 ALA A C 1
ATOM 634 O O . ALA A 1 87 ? 13.898 -2.598 4.323 1.00 53.50 87 ALA A O 1
ATOM 635 N N . GLY A 1 88 ? 12.371 -4.243 4.326 1.00 50.97 88 GLY A N 1
ATOM 636 C CA . GLY A 1 88 ? 13.033 -5.063 5.350 1.00 50.97 88 GLY A CA 1
ATOM 637 C C . GLY A 1 88 ? 12.606 -4.813 6.803 1.00 50.97 88 GLY A C 1
ATOM 638 O O . GLY A 1 88 ? 13.056 -5.542 7.684 1.00 50.97 88 GLY A O 1
ATOM 639 N N . VAL A 1 89 ? 11.705 -3.863 7.082 1.00 52.56 89 VAL A N 1
ATOM 640 C CA . VAL A 1 89 ? 11.122 -3.665 8.423 1.00 52.56 89 VAL A CA 1
ATOM 641 C C . VAL A 1 89 ? 9.740 -4.320 8.469 1.00 52.56 89 VAL A C 1
ATOM 643 O O . VAL A 1 89 ? 8.921 -4.116 7.584 1.00 52.56 89 VAL A O 1
ATOM 646 N N . ARG A 1 90 ? 9.461 -5.140 9.490 1.00 54.81 90 ARG A N 1
ATOM 647 C CA . ARG A 1 90 ? 8.128 -5.721 9.730 1.00 54.81 90 ARG A CA 1
ATOM 648 C C . ARG A 1 90 ? 7.562 -5.159 11.031 1.00 54.81 90 ARG A C 1
ATOM 650 O O . ARG A 1 90 ? 7.773 -5.733 12.093 1.00 54.81 90 ARG A O 1
ATOM 657 N N . ARG A 1 91 ? 6.864 -4.025 10.957 1.00 64.81 91 ARG A N 1
ATOM 658 C CA . ARG A 1 91 ? 6.070 -3.477 12.074 1.00 64.81 91 ARG A CA 1
ATOM 659 C C . ARG A 1 91 ? 4.655 -3.169 11.590 1.00 64.81 91 ARG A C 1
ATOM 661 O O . ARG A 1 91 ? 4.344 -2.033 11.269 1.00 64.81 91 ARG A O 1
ATOM 668 N N . GLY A 1 92 ? 3.831 -4.211 11.489 1.00 76.00 92 GLY A N 1
ATOM 669 C CA . GLY A 1 92 ? 2.428 -4.131 11.059 1.00 76.00 92 GLY A CA 1
ATOM 670 C C . GLY A 1 92 ? 1.424 -3.911 12.191 1.00 76.00 92 GLY A C 1
ATOM 671 O O . GLY A 1 92 ? 0.246 -4.180 11.995 1.00 76.00 92 GLY A O 1
ATOM 672 N N . GLU A 1 93 ? 1.875 -3.492 13.374 1.00 87.38 93 GLU A N 1
ATOM 673 C CA . GLU A 1 93 ? 1.024 -3.343 14.556 1.00 87.38 93 GLU A CA 1
ATOM 674 C C . GLU A 1 93 ? 0.852 -1.868 14.920 1.00 87.38 93 GLU A C 1
ATOM 676 O O . GLU A 1 93 ? 1.831 -1.131 15.048 1.00 87.38 93 GLU A O 1
ATOM 681 N N . ILE A 1 94 ? -0.402 -1.458 15.122 1.00 88.25 94 ILE A N 1
ATOM 682 C CA . ILE A 1 94 ? -0.764 -0.162 15.692 1.00 88.25 94 ILE A CA 1
ATOM 683 C C . ILE A 1 94 ? -1.231 -0.393 17.124 1.00 88.25 94 ILE A C 1
ATOM 685 O O . ILE A 1 94 ? -2.319 -0.917 17.356 1.00 88.25 94 ILE A O 1
ATOM 689 N N . ALA A 1 95 ? -0.418 0.037 18.085 1.00 89.75 95 ALA A N 1
ATOM 690 C CA . ALA A 1 95 ? -0.766 -0.011 19.496 1.00 89.75 95 ALA A CA 1
ATOM 691 C C . ALA A 1 95 ? -1.258 1.364 19.971 1.00 89.75 95 ALA A C 1
ATOM 693 O O . ALA A 1 95 ? -0.520 2.353 19.955 1.00 89.75 95 ALA A O 1
ATOM 694 N N . PHE A 1 96 ? -2.505 1.422 20.440 1.00 89.38 96 PHE A N 1
ATOM 695 C CA . PHE A 1 96 ? -3.051 2.622 21.085 1.00 89.38 96 PHE A CA 1
ATOM 696 C C . PHE A 1 96 ? -2.613 2.755 22.549 1.00 89.38 96 PHE A C 1
ATOM 698 O O . PHE A 1 96 ? -2.569 3.868 23.067 1.00 89.38 96 PHE A O 1
ATOM 705 N N . GLY A 1 97 ? -2.203 1.651 23.182 1.00 89.38 97 GLY A N 1
ATOM 706 C CA . GLY A 1 97 ? -1.865 1.612 24.603 1.00 89.38 97 GLY A CA 1
ATOM 707 C C . GLY A 1 97 ? -3.111 1.593 25.489 1.00 89.38 97 GLY A C 1
ATOM 708 O O . GLY A 1 97 ? -4.184 1.173 25.057 1.00 89.38 97 GLY A O 1
ATOM 709 N N . ALA A 1 98 ? -2.957 2.021 26.743 1.00 88.81 98 ALA A N 1
ATOM 710 C CA . ALA A 1 98 ? -4.085 2.195 27.650 1.00 88.81 98 ALA A CA 1
ATOM 711 C C . ALA A 1 98 ? -4.937 3.388 27.196 1.00 88.81 98 ALA A C 1
ATOM 713 O O . ALA A 1 98 ? -4.397 4.453 26.902 1.00 88.81 98 ALA A O 1
ATOM 714 N N . LEU A 1 99 ? -6.254 3.194 27.141 1.00 86.50 99 LEU A N 1
ATOM 715 C CA . LEU A 1 99 ? -7.196 4.246 26.769 1.00 86.50 99 LEU A CA 1
ATOM 716 C C . LEU A 1 99 ? -7.604 5.030 28.013 1.00 86.50 99 LEU A C 1
ATOM 718 O O . LEU A 1 99 ? -7.976 4.436 29.026 1.00 86.50 99 LEU A O 1
ATOM 722 N N . ASP A 1 100 ? -7.558 6.353 27.912 1.00 83.19 100 ASP A N 1
ATOM 723 C CA . ASP A 1 100 ? -8.078 7.262 28.928 1.00 83.19 100 ASP A CA 1
ATOM 724 C C . ASP A 1 100 ? -9.489 7.703 28.530 1.00 83.19 100 ASP A C 1
ATOM 726 O O . ASP A 1 100 ? -9.682 8.378 27.519 1.00 83.19 100 ASP A O 1
ATOM 730 N N . THR A 1 101 ? -10.486 7.339 29.337 1.00 81.56 101 THR A N 1
ATOM 731 C CA . THR A 1 101 ? -11.903 7.656 29.096 1.00 81.56 101 THR A CA 1
ATOM 732 C C . THR A 1 101 ? -12.199 9.155 29.096 1.00 81.56 101 THR A C 1
ATOM 734 O O . THR A 1 101 ? -13.254 9.567 28.622 1.00 81.56 101 THR A O 1
ATOM 737 N N . THR A 1 102 ? -11.293 9.975 29.632 1.00 79.56 102 THR A N 1
ATOM 738 C CA . THR A 1 102 ? -11.395 11.441 29.624 1.00 79.56 102 THR A CA 1
ATOM 739 C C . THR A 1 102 ? -10.654 12.088 28.450 1.00 79.56 102 THR A C 1
ATOM 741 O O . THR A 1 102 ? -10.764 13.294 28.228 1.00 79.56 102 THR A O 1
ATOM 744 N N . GLY A 1 103 ? -9.913 11.289 27.678 1.00 75.44 103 GLY A N 1
ATOM 745 C CA . GLY A 1 103 ? -9.120 11.739 26.546 1.00 75.44 103 GLY A CA 1
ATOM 746 C C . GLY A 1 103 ? -9.934 11.985 25.272 1.00 75.44 103 GLY A C 1
ATOM 747 O O . GLY A 1 103 ? -11.008 11.423 25.052 1.00 75.44 103 GLY A O 1
ATOM 748 N N . GLY A 1 104 ? -9.376 12.816 24.389 1.00 87.00 104 GLY A N 1
ATOM 749 C CA . GLY A 1 104 ? -9.891 13.028 23.034 1.00 87.00 104 GLY A CA 1
ATOM 750 C C . GLY A 1 104 ? -9.591 11.861 22.084 1.00 87.00 104 GLY A C 1
ATOM 751 O O . GLY A 1 104 ? -9.275 10.744 22.504 1.00 87.00 104 GLY A O 1
ATOM 752 N N . ALA A 1 105 ? -9.662 12.123 20.779 1.00 89.19 105 ALA A N 1
ATOM 753 C CA . ALA A 1 105 ? -9.259 11.154 19.764 1.00 89.19 105 ALA A CA 1
ATOM 754 C C . ALA A 1 105 ? -7.733 10.965 19.742 1.00 89.19 105 ALA A C 1
ATOM 756 O O . ALA A 1 105 ? -6.974 11.929 19.853 1.00 89.19 105 ALA A O 1
ATOM 757 N N . VAL A 1 106 ? -7.289 9.718 19.586 1.00 91.25 106 VAL A N 1
ATOM 758 C CA . VAL A 1 106 ? -5.879 9.372 19.370 1.00 91.25 106 VAL A CA 1
ATOM 759 C C . VAL A 1 106 ? -5.732 8.865 17.952 1.00 91.25 106 VAL A C 1
ATOM 761 O O . VAL A 1 106 ? -6.432 7.939 17.548 1.00 91.25 106 VAL A O 1
ATOM 764 N N . THR A 1 107 ? -4.782 9.434 17.220 1.00 92.38 107 THR A N 1
ATOM 765 C CA . THR A 1 107 ? -4.405 8.972 15.885 1.00 92.38 107 THR A CA 1
ATOM 766 C C . THR A 1 107 ? -3.052 8.283 15.954 1.00 92.38 107 THR A C 1
ATOM 768 O O . THR A 1 107 ? -2.116 8.776 16.589 1.00 92.38 107 THR A O 1
ATOM 771 N N . ARG A 1 108 ? -2.944 7.133 15.296 1.00 91.81 108 ARG A N 1
ATOM 772 C CA . ARG A 1 108 ? -1.690 6.407 15.096 1.00 91.81 108 ARG A CA 1
ATOM 773 C C . ARG A 1 108 ? -1.524 6.088 13.625 1.00 91.81 108 ARG A C 1
ATOM 775 O O . ARG A 1 108 ? -2.503 5.813 12.936 1.00 91.81 108 ARG A O 1
ATOM 782 N N . ASP A 1 109 ? -0.289 6.110 13.160 1.00 89.75 109 ASP A N 1
ATOM 783 C CA . ASP A 1 109 ? 0.044 5.920 11.761 1.00 89.75 109 ASP A CA 1
ATOM 784 C C . ASP A 1 109 ? 1.069 4.805 11.557 1.00 89.75 109 ASP A C 1
ATOM 786 O O . ASP A 1 109 ? 1.937 4.538 12.389 1.00 89.75 109 ASP A O 1
ATOM 790 N N . LEU A 1 110 ? 0.950 4.153 10.409 1.00 89.75 110 LEU A N 1
ATOM 791 C CA . LEU A 1 110 ? 2.002 3.361 9.798 1.00 89.75 110 LEU A CA 1
ATOM 792 C C . LEU A 1 110 ? 2.103 3.751 8.330 1.00 89.75 110 LEU A C 1
ATOM 794 O O . LEU A 1 110 ? 1.188 4.325 7.745 1.00 89.75 110 LEU A O 1
ATOM 798 N N . VAL A 1 111 ? 3.222 3.416 7.708 1.00 89.62 111 VAL A N 1
ATOM 799 C CA . VAL A 1 111 ? 3.399 3.608 6.270 1.00 89.62 111 VAL A CA 1
ATOM 800 C C . VAL A 1 111 ? 3.366 2.243 5.614 1.00 89.62 111 VAL A C 1
ATOM 802 O O . VAL A 1 111 ? 4.011 1.325 6.101 1.00 89.62 111 VAL A O 1
ATOM 805 N N . VAL A 1 112 ? 2.644 2.087 4.512 1.00 89.62 112 VAL A N 1
ATOM 806 C CA . VAL A 1 112 ? 2.772 0.917 3.637 1.00 89.62 112 VAL A CA 1
ATOM 807 C C . VAL A 1 112 ? 3.429 1.374 2.356 1.00 89.62 112 VAL A C 1
ATOM 809 O O . VAL A 1 112 ? 2.950 2.305 1.724 1.00 89.62 112 VAL A O 1
ATOM 812 N N . THR A 1 113 ? 4.531 0.752 1.971 1.00 89.44 113 THR A N 1
ATOM 813 C CA . THR A 1 113 ? 5.212 1.098 0.728 1.00 89.44 113 THR A CA 1
ATOM 814 C C . THR A 1 113 ? 4.950 0.023 -0.308 1.00 89.44 113 THR A C 1
ATOM 816 O O . THR A 1 113 ? 5.079 -1.169 -0.022 1.00 89.44 113 THR A O 1
ATOM 819 N N . THR A 1 114 ? 4.611 0.463 -1.513 1.00 89.62 114 THR A N 1
ATOM 820 C CA . THR A 1 114 ? 4.367 -0.389 -2.677 1.00 89.62 114 THR A CA 1
ATOM 821 C C . THR A 1 114 ? 5.427 -0.107 -3.729 1.00 89.62 114 THR A C 1
ATOM 823 O O . THR A 1 114 ? 5.780 1.050 -3.948 1.00 89.62 114 THR A O 1
ATOM 826 N N . GLN A 1 115 ? 5.910 -1.136 -4.414 1.00 88.75 115 GLN A N 1
ATOM 827 C CA . GLN A 1 115 ? 6.666 -1.011 -5.657 1.00 88.75 115 GLN A CA 1
ATOM 828 C C . GLN A 1 115 ? 5.919 -1.795 -6.731 1.00 88.75 115 GLN A C 1
ATOM 830 O O . GLN A 1 115 ? 5.700 -2.991 -6.575 1.00 88.75 115 GLN A O 1
ATOM 835 N N . SER A 1 116 ? 5.507 -1.129 -7.803 1.00 87.75 116 SER A N 1
ATOM 836 C CA . SER A 1 116 ? 4.756 -1.732 -8.899 1.00 87.75 116 SER A CA 1
ATOM 837 C C . SER A 1 116 ? 5.181 -1.164 -10.250 1.00 87.75 116 SER A C 1
ATOM 839 O O . SER A 1 116 ? 5.232 0.059 -10.408 1.00 87.75 116 SER A O 1
ATOM 841 N N . THR A 1 117 ? 5.439 -2.041 -11.226 1.00 84.69 117 THR A N 1
ATOM 842 C CA . THR A 1 117 ? 5.715 -1.668 -12.631 1.00 84.69 117 THR A CA 1
ATOM 843 C C . THR A 1 117 ? 4.438 -1.420 -13.445 1.00 84.69 117 THR A C 1
ATOM 845 O O . THR A 1 117 ? 4.497 -0.826 -14.522 1.00 84.69 117 THR A O 1
ATOM 848 N N . VAL A 1 118 ? 3.279 -1.787 -12.888 1.00 86.62 118 VAL A N 1
ATOM 849 C CA . VAL A 1 118 ? 1.926 -1.580 -13.434 1.00 86.62 118 VAL A CA 1
ATOM 850 C C . VAL A 1 118 ? 1.051 -0.769 -12.470 1.00 86.62 118 VAL A C 1
ATOM 852 O O . VAL A 1 118 ? 1.355 -0.705 -11.273 1.00 86.62 118 VAL A O 1
ATOM 855 N N . PRO A 1 119 ? -0.046 -0.144 -12.931 1.00 89.12 119 PRO A N 1
ATOM 856 C CA . PRO A 1 119 ? -1.108 0.309 -12.034 1.00 89.12 119 PRO A CA 1
ATOM 857 C C . PRO A 1 119 ? -1.621 -0.817 -11.133 1.00 89.12 119 PRO A C 1
ATOM 859 O O . PRO A 1 119 ? -1.488 -1.992 -11.464 1.00 89.12 119 PRO A O 1
ATOM 862 N N . TYR A 1 120 ? -2.218 -0.468 -10.000 1.00 90.38 120 TYR A N 1
ATOM 863 C CA . TYR A 1 120 ? -2.714 -1.444 -9.031 1.00 90.38 120 TYR A CA 1
ATOM 864 C C . TYR A 1 120 ? -3.885 -0.890 -8.229 1.00 90.38 120 TYR A C 1
ATOM 866 O O . TYR A 1 120 ? -4.017 0.324 -8.071 1.00 90.38 120 TYR A O 1
ATOM 874 N N . ASP A 1 121 ? -4.700 -1.790 -7.694 1.00 92.06 121 ASP A N 1
ATOM 875 C CA . ASP A 1 121 ? -5.751 -1.463 -6.739 1.00 92.06 121 ASP A CA 1
ATOM 876 C C . ASP A 1 121 ? -5.352 -1.868 -5.320 1.00 92.06 121 ASP A C 1
ATOM 878 O O . ASP A 1 121 ? -4.534 -2.769 -5.125 1.00 92.06 121 ASP A O 1
ATOM 882 N N . ILE A 1 122 ? -5.920 -1.170 -4.338 1.00 94.31 122 ILE A N 1
ATOM 883 C CA . ILE A 1 122 ? -5.806 -1.475 -2.915 1.00 94.31 122 ILE A CA 1
ATOM 884 C C . ILE A 1 122 ? -7.207 -1.738 -2.375 1.00 94.31 122 ILE A C 1
ATOM 886 O O . ILE A 1 122 ? -8.014 -0.812 -2.278 1.00 94.31 122 ILE A O 1
ATOM 890 N N . ASP A 1 123 ? -7.482 -2.980 -1.997 1.00 95.31 123 ASP A N 1
ATOM 891 C CA . ASP A 1 123 ? -8.700 -3.361 -1.291 1.00 95.31 123 ASP A CA 1
ATOM 892 C C . ASP A 1 123 ? -8.473 -3.277 0.222 1.00 95.31 123 ASP A C 1
ATOM 894 O O . ASP A 1 123 ? -7.474 -3.784 0.743 1.00 95.31 123 ASP A O 1
ATOM 898 N N . VAL A 1 124 ? -9.411 -2.652 0.935 1.00 96.31 124 VAL A N 1
ATOM 899 C CA . VAL A 1 124 ? -9.393 -2.545 2.398 1.00 96.31 124 VAL A CA 1
ATOM 900 C C . VAL A 1 124 ? -10.409 -3.516 2.981 1.00 96.31 124 VAL A C 1
ATOM 902 O O . VAL A 1 124 ? -11.604 -3.404 2.724 1.00 96.31 124 VAL A O 1
ATOM 905 N N . ALA A 1 125 ? -9.960 -4.440 3.821 1.00 96.88 125 ALA A N 1
ATOM 906 C CA . ALA A 1 125 ? -10.827 -5.322 4.593 1.00 96.88 125 ALA A CA 1
ATOM 907 C C . ALA A 1 125 ? -10.481 -5.233 6.079 1.00 96.88 125 ALA A C 1
ATOM 909 O O . ALA A 1 125 ? -9.336 -4.988 6.447 1.00 96.88 125 ALA A O 1
ATOM 910 N N . ALA A 1 126 ? -11.459 -5.474 6.942 1.00 95.94 126 ALA A N 1
ATOM 911 C CA . ALA A 1 126 ? -11.236 -5.636 8.371 1.00 95.94 126 ALA A CA 1
ATOM 912 C C . ALA A 1 126 ? -11.893 -6.932 8.828 1.00 95.94 126 ALA A C 1
ATOM 914 O O . ALA A 1 126 ? -12.961 -7.290 8.328 1.00 95.94 126 ALA A O 1
ATOM 915 N N . ARG A 1 127 ? -11.268 -7.6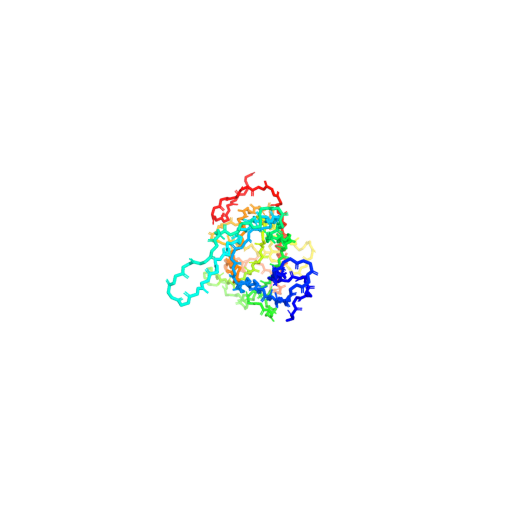34 9.778 1.00 95.31 127 ARG A N 1
ATOM 916 C CA . ARG A 1 127 ? -11.843 -8.861 10.338 1.00 95.31 127 ARG A CA 1
ATOM 917 C C . ARG A 1 127 ? -13.191 -8.564 10.989 1.00 95.31 127 ARG A C 1
ATOM 919 O O . ARG A 1 127 ? -14.134 -9.331 10.810 1.00 95.31 127 ARG A O 1
ATOM 926 N N . TRP A 1 128 ? -13.265 -7.467 11.740 1.00 94.12 128 TRP A N 1
ATOM 927 C CA . TRP A 1 128 ? -14.462 -7.093 12.490 1.00 94.12 128 TRP A CA 1
ATOM 928 C C . TRP A 1 128 ? -14.955 -5.670 12.212 1.00 94.12 128 TRP A C 1
ATOM 930 O O . TRP A 1 128 ? -16.111 -5.369 12.506 1.00 94.12 128 TRP A O 1
ATOM 940 N N . GLY A 1 129 ? -14.108 -4.796 11.658 1.00 93.12 129 GLY A N 1
ATOM 941 C CA . GLY A 1 129 ? -14.445 -3.389 11.395 1.00 93.12 129 GLY A CA 1
ATOM 942 C C . GLY A 1 129 ? -14.555 -2.540 12.666 1.00 93.12 129 GLY A C 1
ATOM 943 O O . GLY A 1 129 ? -15.083 -1.431 12.637 1.00 93.12 129 GLY A O 1
ATOM 944 N N . ARG A 1 130 ? -14.097 -3.085 13.795 1.00 94.25 130 ARG A N 1
ATOM 945 C CA . ARG A 1 130 ? -14.046 -2.473 15.127 1.00 94.25 130 ARG A CA 1
ATOM 946 C C . ARG A 1 130 ? -13.102 -3.293 16.000 1.00 94.25 130 ARG A C 1
ATOM 948 O O . ARG A 1 130 ? -12.987 -4.504 15.814 1.00 94.25 130 ARG A O 1
ATOM 955 N N . LEU A 1 131 ? -12.465 -2.661 16.983 1.00 94.88 131 LEU A N 1
ATOM 956 C CA . LEU A 1 131 ? -11.657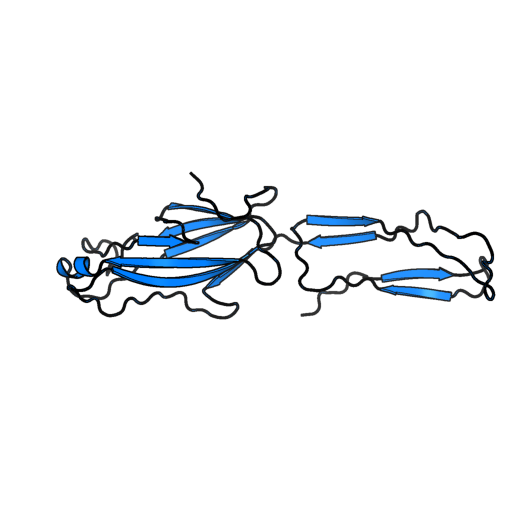 -3.400 17.951 1.00 94.88 131 LEU A CA 1
ATOM 957 C C . LEU A 1 131 ? -12.600 -4.194 18.860 1.00 94.88 131 LEU A C 1
ATOM 959 O O . LEU A 1 131 ? -13.484 -3.608 19.484 1.00 94.88 131 LEU A O 1
ATOM 963 N N . GLN A 1 132 ? -12.416 -5.508 18.961 1.00 94.94 132 GLN A N 1
ATOM 964 C CA . GLN A 1 132 ? -13.196 -6.386 19.838 1.00 94.94 132 GLN A CA 1
ATOM 965 C C . GLN A 1 132 ? -12.293 -7.415 20.524 1.00 94.94 132 GLN A C 1
ATOM 967 O O . GLN A 1 132 ? -11.186 -7.701 20.075 1.00 94.94 132 GLN A O 1
ATOM 972 N N . ARG A 1 133 ? -12.740 -7.942 21.667 1.00 94.12 133 ARG A N 1
ATOM 973 C CA . ARG A 1 133 ? -11.937 -8.879 22.477 1.00 94.12 133 ARG A CA 1
ATOM 974 C C . ARG A 1 133 ? -11.926 -10.284 21.884 1.00 94.12 133 ARG A C 1
ATOM 976 O O . ARG A 1 133 ? -10.963 -11.029 22.034 1.00 94.12 133 ARG A O 1
ATOM 983 N N . ARG A 1 134 ? -13.038 -10.665 21.257 1.00 92.94 134 ARG A N 1
ATOM 984 C CA . ARG A 1 134 ? -13.267 -11.976 20.649 1.00 92.94 134 ARG A CA 1
ATOM 985 C C . ARG A 1 134 ? -14.367 -11.889 19.603 1.00 92.94 134 ARG A C 1
ATOM 987 O O . ARG A 1 134 ? -15.129 -10.927 19.561 1.00 92.94 134 ARG A O 1
ATOM 994 N N . GLU A 1 135 ? -14.451 -12.922 18.781 1.00 92.00 135 GLU A N 1
ATOM 995 C CA . GLU A 1 135 ? -15.503 -13.065 17.783 1.00 92.00 135 GLU A CA 1
ATOM 996 C C . GLU A 1 135 ? -16.895 -13.085 18.432 1.00 92.00 135 GLU A C 1
ATOM 998 O O . GLU A 1 135 ? -17.102 -13.742 19.453 1.00 92.00 135 GLU A O 1
ATOM 1003 N N . GLY A 1 136 ? -17.828 -12.319 17.862 1.00 89.75 136 GLY A N 1
ATOM 1004 C CA . GLY A 1 136 ? -19.198 -12.201 18.366 1.00 89.75 136 GLY A CA 1
ATOM 1005 C C . GLY A 1 136 ? -19.367 -11.374 19.649 1.00 89.75 136 GLY A C 1
ATOM 1006 O O . GLY A 1 136 ? -20.467 -11.358 20.196 1.00 89.75 136 GLY A O 1
ATOM 1007 N N . ASP A 1 137 ? -18.329 -10.689 20.151 1.00 92.50 137 ASP A N 1
ATOM 1008 C CA . ASP A 1 137 ? -18.480 -9.800 21.312 1.00 92.50 137 ASP A CA 1
ATOM 1009 C C . ASP A 1 137 ? -19.446 -8.648 20.972 1.00 92.50 137 ASP A C 1
ATOM 1011 O O . ASP A 1 137 ? -19.223 -7.946 19.983 1.00 92.50 137 ASP A O 1
ATOM 1015 N N . PRO A 1 138 ? -20.529 -8.419 21.739 1.00 91.19 138 PRO A N 1
ATOM 1016 C CA . PRO A 1 138 ? -21.414 -7.285 21.481 1.00 91.19 138 PRO A CA 1
ATOM 1017 C C . PRO A 1 138 ? -20.692 -5.942 21.667 1.00 91.19 138 PRO A C 1
ATOM 1019 O O . PRO A 1 138 ? -21.010 -4.979 20.963 1.00 91.19 138 PRO A O 1
ATOM 1022 N N . TYR A 1 139 ? -19.681 -5.892 22.542 1.00 92.62 139 TYR A N 1
ATOM 1023 C CA . TYR A 1 139 ? -18.889 -4.698 22.812 1.00 92.62 139 TYR A CA 1
ATOM 1024 C C . TYR A 1 139 ? -17.708 -4.578 21.848 1.00 92.62 139 TYR A C 1
ATOM 1026 O O . TYR A 1 139 ? -17.000 -5.546 21.567 1.00 92.62 139 TYR A O 1
ATOM 1034 N N . GLY A 1 140 ? -17.455 -3.359 21.378 1.00 93.00 140 GLY A N 1
ATOM 1035 C CA . GLY A 1 140 ? -16.284 -3.055 20.571 1.00 93.00 140 GLY A CA 1
ATOM 1036 C C . GLY A 1 140 ? -16.096 -1.559 20.376 1.00 93.00 140 GLY A C 1
ATOM 1037 O O . GLY A 1 140 ? -17.050 -0.789 20.463 1.00 93.00 140 GLY A O 1
ATOM 1038 N N . LEU A 1 141 ? -14.858 -1.164 20.103 1.00 94.06 141 LEU A N 1
ATOM 1039 C CA . LEU A 1 141 ? -14.474 0.222 19.863 1.00 94.06 141 LEU A CA 1
ATOM 1040 C C . LEU A 1 141 ? -14.442 0.494 18.363 1.00 94.06 141 LEU A C 1
ATOM 1042 O O . LEU A 1 141 ? -13.714 -0.177 17.625 1.00 94.06 141 LEU A O 1
ATOM 1046 N N . LYS A 1 142 ? -15.196 1.493 17.904 1.00 94.50 142 LYS A N 1
ATOM 1047 C CA . LYS A 1 142 ? -15.118 1.944 16.514 1.00 94.50 142 LYS A CA 1
ATOM 1048 C C . LYS A 1 142 ? -13.831 2.733 16.307 1.00 94.50 142 LYS A C 1
ATOM 1050 O O . LYS A 1 142 ? -13.444 3.528 17.166 1.00 94.50 142 LYS A O 1
ATOM 1055 N N . TYR A 1 143 ? -13.216 2.549 15.149 1.00 95.31 143 TYR A N 1
ATOM 1056 C CA . TYR A 1 143 ? -12.063 3.321 14.709 1.00 95.31 143 TYR A CA 1
ATOM 1057 C C . TYR A 1 143 ? -12.304 3.853 13.296 1.00 95.31 143 TYR A C 1
ATOM 1059 O O . TYR A 1 143 ? -12.983 3.216 12.492 1.00 95.31 143 TYR A O 1
ATOM 1067 N N . GLY A 1 144 ? -11.762 5.032 13.007 1.00 96.06 144 GLY A N 1
ATOM 1068 C CA . GLY A 1 144 ? -11.714 5.591 11.659 1.00 96.06 144 GLY A CA 1
ATOM 1069 C C . GLY A 1 144 ? -10.402 5.216 10.981 1.00 96.06 144 GLY A C 1
ATOM 1070 O O . GLY A 1 144 ? -9.368 5.148 11.645 1.00 96.06 144 GLY A O 1
ATOM 1071 N N . MET A 1 145 ? -10.427 4.988 9.669 1.00 96.25 145 MET A N 1
ATOM 1072 C CA . MET A 1 145 ? -9.217 4.736 8.886 1.00 96.25 145 MET A CA 1
ATOM 1073 C C . MET A 1 145 ? -9.031 5.802 7.814 1.00 96.25 145 MET A C 1
ATOM 1075 O O . MET A 1 145 ? -9.986 6.233 7.163 1.00 96.25 145 MET A O 1
ATOM 1079 N N . ARG A 1 146 ? -7.776 6.188 7.583 1.00 95.69 146 ARG A N 1
ATOM 1080 C CA . ARG A 1 146 ? -7.378 6.975 6.417 1.00 95.69 146 ARG A CA 1
ATOM 1081 C C . ARG A 1 146 ? -6.205 6.315 5.717 1.00 95.69 146 ARG A C 1
ATOM 1083 O O . ARG A 1 146 ? -5.224 5.962 6.362 1.00 95.69 146 ARG A O 1
ATOM 1090 N N . LEU A 1 147 ? -6.278 6.193 4.400 1.00 94.12 147 LEU A N 1
ATOM 1091 C CA . LEU A 1 147 ? -5.221 5.637 3.564 1.00 94.12 147 LEU A CA 1
ATOM 1092 C C . LEU A 1 147 ? -4.849 6.648 2.482 1.00 94.12 147 LEU A C 1
ATOM 1094 O O . LEU A 1 147 ? -5.709 7.138 1.754 1.00 94.12 147 LEU A O 1
ATOM 1098 N N . SER A 1 148 ? -3.566 7.005 2.401 1.00 90.62 148 SER A N 1
ATOM 1099 C CA . SER A 1 148 ? -3.073 8.052 1.494 1.00 90.62 148 SER A CA 1
ATOM 1100 C C . SER A 1 148 ? -3.851 9.373 1.626 1.00 90.62 148 SER A C 1
ATOM 1102 O O . SER A 1 148 ? -4.097 10.065 0.644 1.00 90.62 148 SER A O 1
ATOM 1104 N N . GLY A 1 149 ? -4.259 9.714 2.854 1.00 90.62 149 GLY A N 1
ATOM 1105 C CA . GLY A 1 149 ? -5.027 10.923 3.171 1.00 90.62 149 GLY A CA 1
ATOM 1106 C C . GLY A 1 149 ? -6.541 10.817 2.944 1.00 90.62 149 GLY A C 1
ATOM 1107 O O . GLY A 1 149 ? -7.268 11.689 3.424 1.00 90.62 149 GLY A O 1
ATOM 1108 N N . MET A 1 150 ? -7.029 9.755 2.300 1.00 92.69 150 MET A N 1
ATOM 1109 C CA . MET A 1 150 ? -8.452 9.520 2.033 1.00 92.69 150 MET A CA 1
ATOM 1110 C C . MET A 1 150 ? -9.088 8.703 3.154 1.00 92.69 150 MET A C 1
ATOM 1112 O O . MET A 1 150 ? -8.483 7.741 3.615 1.00 92.69 150 MET A O 1
ATOM 1116 N N . THR A 1 151 ? -10.299 9.057 3.578 1.00 94.62 151 THR A N 1
ATOM 1117 C CA . THR A 1 151 ? -11.083 8.221 4.499 1.00 94.62 151 THR A CA 1
ATOM 1118 C C . THR A 1 151 ? -11.440 6.904 3.816 1.00 94.62 151 THR A C 1
ATOM 1120 O O . THR A 1 151 ? -11.898 6.916 2.675 1.00 94.62 151 THR A O 1
ATOM 1123 N N . VAL A 1 152 ? -11.216 5.786 4.505 1.00 95.12 152 VAL A N 1
ATOM 1124 C CA . VAL A 1 152 ? -11.533 4.440 4.011 1.00 95.12 152 VAL A CA 1
ATOM 1125 C C . VAL A 1 152 ? -12.281 3.642 5.072 1.00 95.12 152 VAL A C 1
ATOM 1127 O O . VAL A 1 152 ? -12.084 3.825 6.271 1.00 95.12 152 VAL A O 1
ATOM 1130 N N . GLU A 1 153 ? -13.116 2.724 4.614 1.00 95.06 153 GLU A N 1
ATOM 1131 C CA . GLU A 1 153 ? -13.876 1.774 5.426 1.00 95.06 153 GLU A CA 1
ATOM 1132 C C . GLU A 1 153 ? -13.660 0.349 4.894 1.00 95.06 153 GLU A C 1
ATOM 1134 O O . GLU A 1 153 ? -13.227 0.184 3.748 1.00 95.06 153 GLU A O 1
ATOM 1139 N N . PRO A 1 154 ? -13.946 -0.706 5.677 1.00 94.56 154 PRO A N 1
ATOM 1140 C CA . PRO A 1 154 ? -13.935 -2.069 5.153 1.00 94.56 154 PRO A CA 1
ATOM 1141 C C . PRO A 1 154 ? -14.837 -2.191 3.914 1.00 94.56 154 PRO A C 1
ATOM 1143 O O . PRO A 1 154 ? -15.996 -1.790 3.942 1.00 94.56 154 PRO A O 1
ATOM 1146 N N . GLY A 1 155 ? -14.295 -2.728 2.822 1.00 93.56 155 GLY A N 1
ATOM 1147 C CA . GLY A 1 155 ? -14.927 -2.774 1.500 1.00 93.56 155 GLY A CA 1
ATOM 1148 C C . GLY A 1 155 ? -14.498 -1.648 0.552 1.00 93.56 155 GLY A C 1
ATOM 1149 O O . GLY A 1 155 ? -14.768 -1.738 -0.643 1.00 93.56 155 GLY A O 1
ATOM 1150 N N . SER A 1 156 ? -13.798 -0.619 1.043 1.00 94.62 156 SER A N 1
ATOM 1151 C CA . SER A 1 156 ? -13.260 0.449 0.192 1.00 94.62 156 SER A CA 1
ATOM 1152 C C . SER A 1 156 ? -12.195 -0.080 -0.762 1.00 94.62 156 SER A C 1
ATOM 1154 O O . SER A 1 156 ? -11.360 -0.908 -0.385 1.00 94.62 156 SER A O 1
ATOM 1156 N N . LYS A 1 157 ? -12.184 0.470 -1.978 1.00 93.62 157 LYS A N 1
ATOM 1157 C CA . LYS A 1 157 ? -11.165 0.202 -2.991 1.00 93.62 157 LYS A CA 1
ATOM 1158 C C . LYS A 1 157 ? -10.514 1.498 -3.444 1.00 93.62 157 LYS A C 1
ATOM 1160 O O . LYS A 1 157 ? -11.198 2.478 -3.739 1.00 93.62 157 LYS A O 1
ATOM 1165 N N . LEU A 1 158 ? -9.190 1.497 -3.518 1.00 91.81 158 LEU A N 1
ATOM 1166 C CA . LEU A 1 158 ? -8.410 2.591 -4.086 1.00 91.81 158 LEU A CA 1
ATOM 1167 C C . LEU A 1 158 ? -7.720 2.129 -5.354 1.00 91.81 158 LEU A C 1
ATOM 1169 O O . LEU A 1 158 ? -7.286 0.989 -5.446 1.00 91.81 158 LEU A O 1
ATOM 1173 N N . SER A 1 159 ? -7.554 3.050 -6.287 1.00 90.31 159 SER A N 1
ATOM 1174 C CA . SER A 1 159 ? -6.947 2.809 -7.575 1.00 90.31 159 SER A CA 1
ATOM 1175 C C . SER A 1 159 ? -5.739 3.693 -7.794 1.00 90.31 159 SER A C 1
ATOM 1177 O O . SER A 1 159 ? -5.869 4.915 -7.794 1.00 90.31 159 SER A O 1
ATOM 1179 N N . CYS A 1 160 ? -4.573 3.081 -7.972 1.00 88.69 160 CYS A N 1
ATOM 1180 C CA . CYS A 1 160 ? -3.276 3.740 -7.990 1.00 88.69 160 CYS A CA 1
ATOM 1181 C C . CYS A 1 160 ? -2.542 3.535 -9.322 1.00 88.69 160 CYS A C 1
ATOM 1183 O O . CYS A 1 160 ? -2.625 2.490 -9.969 1.00 88.69 160 CYS A O 1
ATOM 1185 N N . THR A 1 161 ? -1.755 4.536 -9.714 1.00 88.06 161 THR A N 1
ATOM 1186 C CA . THR A 1 161 ? -0.757 4.407 -10.783 1.00 88.06 161 THR A CA 1
ATOM 1187 C C . THR A 1 161 ? 0.409 3.522 -10.379 1.00 88.06 161 THR A C 1
ATOM 1189 O O . THR A 1 161 ? 0.673 3.335 -9.191 1.00 88.06 161 THR A O 1
ATOM 1192 N N . ARG A 1 162 ? 1.170 3.065 -11.385 1.00 85.75 162 ARG A N 1
ATOM 1193 C CA . ARG A 1 162 ? 2.495 2.472 -11.174 1.00 85.75 162 ARG A CA 1
ATOM 1194 C C . ARG A 1 162 ? 3.364 3.372 -10.293 1.00 85.75 162 ARG A C 1
ATOM 1196 O O . ARG A 1 162 ? 3.179 4.592 -10.223 1.00 85.75 162 ARG A O 1
ATOM 1203 N N . THR A 1 163 ? 4.305 2.763 -9.596 1.00 85.50 163 THR A N 1
ATOM 1204 C CA . THR A 1 163 ? 5.147 3.480 -8.640 1.00 85.50 163 THR A CA 1
ATOM 1205 C C . THR A 1 163 ? 6.432 3.946 -9.311 1.00 85.50 163 THR A C 1
ATOM 1207 O O . THR A 1 163 ? 6.949 3.202 -10.143 1.00 85.50 163 THR A O 1
ATOM 1210 N N . PRO A 1 164 ? 6.994 5.100 -8.924 1.00 77.69 164 PRO A N 1
ATOM 1211 C CA . PRO A 1 164 ? 8.288 5.521 -9.441 1.00 77.69 164 PRO A CA 1
ATOM 1212 C C . PRO A 1 164 ? 9.395 4.565 -8.977 1.00 77.69 164 PRO A C 1
ATOM 1214 O O . PRO A 1 164 ? 9.466 4.193 -7.798 1.00 77.69 164 PRO A O 1
ATOM 1217 N N . ALA A 1 165 ? 10.286 4.187 -9.889 1.00 71.88 165 ALA A N 1
ATOM 1218 C CA . ALA A 1 165 ? 11.515 3.491 -9.527 1.00 71.88 165 ALA A CA 1
ATOM 1219 C C . ALA A 1 165 ? 12.543 4.446 -8.875 1.00 71.88 165 ALA A C 1
ATOM 1221 O O . ALA A 1 165 ? 12.552 5.640 -9.175 1.00 71.88 165 ALA A O 1
ATOM 1222 N N . PRO A 1 166 ? 13.438 3.950 -7.995 1.00 70.88 166 PRO A N 1
ATOM 1223 C CA . PRO A 1 166 ? 13.426 2.639 -7.334 1.00 70.88 166 PRO A CA 1
ATOM 1224 C C . PRO A 1 166 ? 12.653 2.643 -5.999 1.00 70.88 166 PRO A C 1
ATOM 1226 O O . PRO A 1 166 ? 12.456 1.593 -5.392 1.00 70.88 166 PRO A O 1
ATOM 1229 N N . ALA A 1 167 ? 12.256 3.819 -5.504 1.00 78.25 167 ALA A N 1
ATOM 1230 C CA . ALA A 1 167 ? 11.762 3.994 -4.137 1.00 78.25 167 ALA A CA 1
ATOM 1231 C C . ALA A 1 167 ? 10.349 3.431 -3.908 1.00 78.25 167 ALA A C 1
ATOM 1233 O O . ALA A 1 167 ? 10.002 3.096 -2.776 1.00 78.25 167 ALA A O 1
ATOM 1234 N N . GLY A 1 168 ? 9.544 3.303 -4.965 1.00 85.00 168 GLY A N 1
ATOM 1235 C CA . GLY A 1 168 ? 8.138 2.949 -4.840 1.00 85.00 168 GLY A CA 1
ATOM 1236 C C . GLY A 1 168 ? 7.273 4.132 -4.398 1.00 85.00 168 GLY A C 1
ATOM 1237 O O . GLY A 1 168 ? 7.649 5.298 -4.524 1.00 85.00 168 GLY A O 1
ATOM 1238 N N . ARG A 1 169 ? 6.081 3.830 -3.882 1.00 87.94 169 ARG A N 1
ATOM 1239 C CA . ARG A 1 169 ? 5.122 4.806 -3.358 1.00 87.94 169 ARG A CA 1
ATOM 1240 C C . ARG A 1 169 ? 4.761 4.468 -1.918 1.00 87.94 169 ARG A C 1
ATOM 1242 O O . ARG A 1 169 ? 4.357 3.347 -1.624 1.00 87.94 169 ARG A O 1
ATOM 1249 N N . ALA A 1 170 ? 4.865 5.462 -1.042 1.00 89.69 170 ALA A N 1
ATOM 1250 C CA . ALA A 1 170 ? 4.398 5.371 0.333 1.00 89.69 170 ALA A CA 1
ATOM 1251 C C . ALA A 1 170 ? 2.894 5.673 0.422 1.00 89.69 170 ALA A C 1
ATOM 1253 O O . ALA A 1 170 ? 2.403 6.665 -0.121 1.00 89.69 170 ALA A O 1
ATOM 1254 N N . HIS A 1 171 ? 2.181 4.838 1.164 1.00 91.75 171 HIS A N 1
ATOM 1255 C CA . HIS A 1 171 ? 0.781 4.977 1.527 1.00 91.75 171 HIS A CA 1
ATOM 1256 C C . HIS A 1 171 ? 0.691 5.130 3.047 1.00 91.75 171 HIS A C 1
ATOM 1258 O O . HIS A 1 171 ? 0.720 4.130 3.767 1.00 91.75 171 HIS A O 1
ATOM 1264 N N . PRO A 1 172 ? 0.619 6.368 3.563 1.00 91.75 172 PRO A N 1
ATOM 1265 C CA . PRO A 1 172 ? 0.319 6.592 4.969 1.00 91.75 172 PRO A CA 1
ATOM 1266 C C . PRO A 1 172 ? -1.035 5.969 5.307 1.00 91.75 172 PRO A C 1
ATOM 1268 O O . PRO A 1 172 ? -2.037 6.287 4.663 1.00 91.75 172 PRO A O 1
ATOM 1271 N N . PHE A 1 173 ? -1.055 5.087 6.296 1.00 93.25 173 PHE A N 1
ATOM 1272 C CA . PHE A 1 173 ? -2.250 4.472 6.846 1.00 93.25 173 PHE A CA 1
ATOM 1273 C C . PHE A 1 173 ? -2.413 4.947 8.285 1.00 93.25 173 PHE A C 1
ATOM 1275 O O . PHE A 1 173 ? -1.565 4.689 9.136 1.00 93.25 173 PHE A O 1
ATOM 1282 N N . GLN A 1 174 ? -3.485 5.684 8.537 1.00 94.06 174 GLN A N 1
ATOM 1283 C CA . GLN A 1 174 ? -3.794 6.274 9.829 1.00 94.06 174 GLN A CA 1
ATOM 1284 C C . GLN A 1 174 ? -5.036 5.608 10.394 1.00 94.06 174 GLN A C 1
ATOM 1286 O O . GLN A 1 174 ? -6.024 5.423 9.683 1.00 94.06 174 GLN A O 1
ATOM 1291 N N . VAL A 1 175 ? -4.989 5.299 11.683 1.00 94.69 175 VAL A N 1
ATOM 1292 C CA . VAL A 1 175 ? -6.131 4.806 12.442 1.00 94.69 175 VAL A CA 1
ATOM 1293 C C . VAL A 1 175 ? -6.398 5.778 13.577 1.00 94.69 175 VAL A C 1
ATOM 1295 O O . VAL A 1 175 ? -5.498 6.123 14.346 1.00 94.69 175 VAL A O 1
ATOM 1298 N N . GLU A 1 176 ? -7.639 6.233 13.665 1.00 95.12 176 GLU A N 1
ATOM 1299 C CA . GLU A 1 176 ? -8.113 7.141 14.698 1.00 95.12 176 GLU A CA 1
ATOM 1300 C C . GLU A 1 176 ? -9.096 6.423 15.616 1.00 95.12 176 GLU A C 1
ATOM 1302 O O . GLU A 1 176 ? -10.004 5.727 15.161 1.00 95.12 176 GLU A O 1
ATOM 1307 N N . LEU A 1 177 ? -8.923 6.619 16.917 1.00 94.19 177 LEU A N 1
ATOM 1308 C CA . LEU A 1 177 ? -9.751 6.027 17.951 1.00 94.19 177 LEU A CA 1
ATOM 1309 C C . LEU A 1 177 ? -10.241 7.118 18.906 1.00 94.19 177 LEU A C 1
ATOM 1311 O O . LEU A 1 177 ? -9.441 7.765 19.583 1.00 94.19 177 LEU A O 1
ATOM 1315 N N . ALA A 1 178 ? -11.559 7.295 19.003 1.00 92.81 178 ALA A N 1
ATOM 1316 C CA . ALA A 1 178 ? -12.154 8.156 20.023 1.00 92.81 178 ALA A CA 1
ATOM 1317 C C . ALA A 1 178 ? -12.147 7.432 21.377 1.00 92.81 178 ALA A C 1
ATOM 1319 O O . ALA A 1 178 ? -12.887 6.461 21.557 1.00 92.81 178 ALA A O 1
ATOM 1320 N N . GLN A 1 179 ? -11.321 7.899 22.318 1.00 89.31 179 GLN A N 1
ATOM 1321 C CA . GLN A 1 179 ? -11.101 7.216 23.599 1.00 89.31 179 GLN A CA 1
ATOM 1322 C C . GLN A 1 179 ? -12.318 7.243 24.530 1.00 89.31 179 GLN A C 1
ATOM 1324 O O . GLN A 1 179 ? -12.495 6.315 25.312 1.00 89.31 179 GLN A O 1
ATOM 1329 N N . ALA A 1 180 ? -13.200 8.238 24.394 1.00 90.00 180 ALA A N 1
ATOM 1330 C CA . ALA A 1 180 ? -14.445 8.326 25.161 1.00 90.00 180 ALA A CA 1
ATOM 1331 C C . ALA A 1 180 ? -15.333 7.069 25.028 1.00 90.00 180 ALA A C 1
ATOM 1333 O O . ALA A 1 180 ? -16.041 6.720 25.966 1.00 90.00 180 ALA A O 1
ATOM 1334 N N . GLN A 1 181 ? -15.236 6.331 23.912 1.00 90.25 181 GLN A N 1
ATOM 1335 C CA . GLN A 1 181 ? -15.947 5.057 23.721 1.00 90.25 181 GLN A CA 1
ATOM 1336 C C . GLN A 1 181 ? -15.561 3.987 24.756 1.00 90.25 181 GLN A C 1
ATOM 1338 O O . GLN A 1 181 ? -16.327 3.056 24.991 1.00 90.25 181 GLN A O 1
ATOM 1343 N N . ALA A 1 182 ? -14.374 4.096 25.364 1.00 88.69 182 ALA A N 1
ATOM 1344 C CA . ALA A 1 182 ? -13.909 3.154 26.373 1.00 88.69 182 ALA A CA 1
ATOM 1345 C C . ALA A 1 182 ? -14.707 3.242 27.688 1.00 88.69 182 ALA A C 1
ATOM 1347 O O . ALA A 1 182 ? -14.676 2.293 28.466 1.00 88.69 182 ALA A O 1
ATOM 1348 N N . ALA A 1 183 ? -15.430 4.344 27.933 1.00 89.19 183 ALA A N 1
ATOM 1349 C CA . ALA A 1 183 ? -16.240 4.521 29.140 1.00 89.19 183 ALA A CA 1
ATOM 1350 C C . ALA A 1 183 ? -17.457 3.579 29.184 1.00 89.19 183 ALA A C 1
ATOM 1352 O O . ALA A 1 183 ? -17.881 3.171 30.264 1.00 89.19 183 ALA A O 1
ATOM 1353 N N . ASP A 1 184 ? -17.979 3.201 28.014 1.00 88.12 184 ASP A N 1
ATOM 1354 C CA . ASP A 1 184 ? -19.239 2.462 27.868 1.00 88.12 184 ASP A CA 1
ATOM 1355 C C . ASP A 1 184 ? -19.040 0.968 27.558 1.00 88.12 184 ASP A C 1
ATOM 1357 O O . ASP A 1 184 ? -19.989 0.255 27.217 1.00 88.12 184 ASP A O 1
ATOM 1361 N N . ILE A 1 185 ? -17.805 0.468 27.655 1.00 91.38 185 ILE A N 1
ATOM 1362 C CA . ILE A 1 185 ? -17.472 -0.929 27.364 1.00 91.38 185 ILE A CA 1
ATOM 1363 C C . ILE A 1 185 ? -16.705 -1.579 28.523 1.00 91.38 185 ILE A C 1
ATOM 1365 O O . ILE A 1 185 ? -16.001 -0.903 29.271 1.00 91.38 185 ILE A O 1
ATOM 1369 N N . PRO A 1 186 ? -16.787 -2.911 28.684 1.00 92.69 186 PRO A N 1
ATOM 1370 C CA . PRO A 1 186 ? -16.046 -3.600 29.731 1.00 92.69 186 PRO A CA 1
ATOM 1371 C C . PRO A 1 186 ? -14.528 -3.469 29.569 1.00 92.69 186 PRO A C 1
ATOM 1373 O O . PRO A 1 186 ? -14.006 -3.478 28.452 1.00 92.69 186 PRO A O 1
ATOM 1376 N N . ALA A 1 187 ? -13.801 -3.480 30.685 1.00 90.19 187 ALA A N 1
ATOM 1377 C CA . ALA A 1 187 ? -12.344 -3.552 30.664 1.00 90.19 187 ALA A CA 1
ATOM 1378 C C . ALA A 1 187 ? -11.842 -4.806 29.914 1.00 90.19 187 ALA A C 1
ATOM 1380 O O . ALA A 1 187 ? -12.451 -5.882 29.962 1.00 90.19 187 ALA A O 1
ATOM 1381 N N . GLY A 1 188 ? -10.714 -4.668 29.215 1.00 92.19 188 GLY A N 1
ATOM 1382 C CA . GLY A 1 188 ? -10.072 -5.760 28.487 1.00 92.19 188 GLY A CA 1
ATOM 1383 C C . GLY A 1 188 ? -9.165 -5.279 27.357 1.00 92.19 188 GLY A C 1
ATOM 1384 O O . GLY A 1 188 ? -9.057 -4.083 27.099 1.00 92.19 188 GLY A O 1
ATOM 1385 N N . ALA A 1 189 ? -8.523 -6.230 26.678 1.00 93.19 189 ALA A N 1
ATOM 1386 C CA . ALA A 1 189 ? -7.726 -5.973 25.483 1.00 93.19 189 ALA A CA 1
ATOM 1387 C C . ALA A 1 189 ? -8.588 -6.150 24.228 1.00 93.19 189 ALA A C 1
ATOM 1389 O O . ALA A 1 189 ? -9.165 -7.217 24.018 1.00 93.19 189 ALA A O 1
ATOM 1390 N N . TYR A 1 190 ? -8.664 -5.109 23.405 1.00 95.12 190 TYR A N 1
ATOM 1391 C CA . TYR A 1 190 ? -9.452 -5.072 22.176 1.00 95.12 190 TYR A CA 1
ATOM 1392 C C . TYR A 1 190 ? -8.505 -4.999 20.978 1.00 95.12 190 TYR A C 1
ATOM 1394 O O . TYR A 1 190 ? -7.551 -4.224 20.996 1.00 95.12 190 TYR A O 1
ATOM 1402 N N . SER A 1 191 ? -8.766 -5.783 19.936 1.00 95.19 191 SER A N 1
ATOM 1403 C CA . SER A 1 191 ? -7.956 -5.789 18.715 1.00 95.19 191 SER A CA 1
ATOM 1404 C C . SER A 1 191 ? -8.829 -5.942 17.474 1.00 95.19 191 SER A C 1
ATOM 1406 O O . SER A 1 191 ? -10.008 -6.267 17.568 1.00 95.19 191 SER A O 1
ATOM 1408 N N . ASP A 1 192 ? -8.263 -5.665 16.305 1.00 95.31 192 ASP A N 1
ATOM 1409 C CA . ASP A 1 192 ? -8.829 -6.002 14.999 1.00 95.31 192 ASP A CA 1
ATOM 1410 C C . ASP A 1 192 ? -7.666 -6.244 14.029 1.00 95.31 192 ASP A C 1
ATOM 1412 O O . ASP A 1 192 ? -6.527 -5.858 14.304 1.00 95.31 192 ASP A O 1
ATOM 1416 N N . VAL A 1 193 ? -7.942 -6.892 12.901 1.00 94.69 193 VAL A N 1
ATOM 1417 C CA . VAL A 1 193 ? -6.969 -7.100 11.828 1.00 94.69 193 VAL A CA 1
ATOM 1418 C C . VAL A 1 193 ? -7.494 -6.430 10.572 1.00 94.69 193 VAL A C 1
ATOM 1420 O O . VAL A 1 193 ? -8.487 -6.873 9.995 1.00 94.69 193 VAL A O 1
ATOM 1423 N N . VAL A 1 194 ? -6.799 -5.381 10.137 1.00 94.56 194 VAL A N 1
ATOM 1424 C CA . VAL A 1 194 ? -7.037 -4.735 8.844 1.00 94.56 194 VAL A CA 1
ATOM 1425 C C . VAL A 1 194 ? -6.122 -5.378 7.807 1.00 94.56 194 VAL A C 1
ATOM 1427 O O . VAL A 1 194 ? -4.911 -5.463 7.998 1.00 94.56 194 VAL A O 1
ATOM 1430 N N . THR A 1 195 ? -6.708 -5.841 6.709 1.00 94.88 195 THR A N 1
ATOM 1431 C CA . THR A 1 195 ? -6.000 -6.416 5.566 1.00 94.88 195 THR A CA 1
ATOM 1432 C C . THR A 1 195 ? -6.051 -5.431 4.409 1.00 94.88 195 THR A C 1
ATOM 1434 O O . THR A 1 195 ? -7.131 -5.020 3.991 1.00 94.88 195 THR A O 1
ATOM 1437 N N . LEU A 1 196 ? -4.878 -5.068 3.895 1.00 94.06 196 LEU A N 1
ATOM 1438 C CA . LEU A 1 196 ? -4.729 -4.297 2.667 1.00 94.06 196 LEU A CA 1
ATOM 1439 C C . LEU A 1 196 ? -4.260 -5.251 1.569 1.00 94.06 196 LEU A C 1
ATOM 1441 O O . LEU A 1 196 ? -3.181 -5.837 1.683 1.00 94.06 196 LEU A O 1
ATOM 1445 N N . THR A 1 197 ? -5.069 -5.440 0.532 1.00 93.88 197 THR A N 1
ATOM 1446 C CA . THR A 1 197 ? -4.736 -6.317 -0.597 1.00 93.88 197 THR A CA 1
ATOM 1447 C C . THR A 1 197 ? -4.371 -5.473 -1.802 1.00 93.88 197 THR A C 1
ATOM 1449 O O . THR A 1 197 ? -5.141 -4.611 -2.204 1.00 93.88 197 THR A O 1
ATOM 1452 N N . PHE A 1 198 ? -3.188 -5.714 -2.364 1.00 92.44 198 PHE A N 1
ATOM 1453 C CA . PHE A 1 198 ? -2.664 -4.962 -3.498 1.00 92.44 198 PHE A CA 1
ATOM 1454 C C . PHE A 1 198 ? -2.716 -5.827 -4.752 1.00 92.44 198 PHE A C 1
ATOM 1456 O O . PHE A 1 198 ? -2.061 -6.870 -4.808 1.00 92.44 198 PHE A O 1
ATOM 1463 N N . THR A 1 199 ? -3.474 -5.386 -5.752 1.00 90.69 199 THR A N 1
ATOM 1464 C CA . THR A 1 199 ? -3.757 -6.176 -6.956 1.00 90.69 199 THR A CA 1
ATOM 1465 C C . THR A 1 199 ? -3.257 -5.446 -8.204 1.00 90.69 199 THR A C 1
ATOM 1467 O O . THR A 1 199 ? -3.744 -4.351 -8.482 1.00 90.69 199 THR A O 1
ATOM 1470 N N . PRO A 1 200 ? -2.303 -6.004 -8.973 1.00 88.19 200 PRO A N 1
ATOM 1471 C CA . PRO A 1 200 ? -1.810 -5.375 -10.194 1.00 88.19 200 PRO A CA 1
ATOM 1472 C C . PRO A 1 200 ? -2.887 -5.339 -11.286 1.00 88.19 200 PRO A C 1
ATOM 1474 O O . PRO A 1 200 ? -3.716 -6.242 -11.392 1.00 88.19 200 PRO A O 1
ATOM 1477 N N . ARG A 1 201 ? -2.852 -4.300 -12.124 1.00 82.31 201 ARG A N 1
ATOM 1478 C CA . ARG A 1 201 ? -3.761 -4.091 -13.255 1.00 82.31 201 ARG A CA 1
ATOM 1479 C C . ARG A 1 201 ? -2.988 -3.782 -14.527 1.00 82.31 201 ARG A C 1
ATOM 1481 O O . ARG A 1 201 ? -2.609 -2.638 -14.783 1.00 82.31 201 ARG A O 1
ATOM 1488 N N . ALA A 1 202 ? -2.781 -4.816 -15.327 1.00 67.62 202 ALA A N 1
ATOM 1489 C CA . ALA A 1 202 ? -2.176 -4.696 -16.643 1.00 67.62 202 ALA A CA 1
ATOM 1490 C C . ALA A 1 202 ? -3.067 -3.883 -17.607 1.00 67.62 202 ALA A C 1
ATOM 1492 O O . ALA A 1 202 ? -4.295 -3.940 -17.538 1.00 67.62 202 ALA A O 1
ATOM 1493 N N . GLY A 1 203 ? -2.446 -3.136 -18.525 1.00 58.16 203 GLY A N 1
ATOM 1494 C CA . GLY A 1 203 ? -3.125 -2.558 -19.695 1.00 58.16 203 GLY A CA 1
ATOM 1495 C C . GLY A 1 203 ? -3.986 -1.305 -19.476 1.00 58.16 203 GLY A C 1
ATOM 1496 O O . GLY A 1 203 ? -4.625 -0.853 -20.423 1.00 58.16 203 GLY A O 1
ATOM 1497 N N . LEU A 1 204 ? -4.005 -0.712 -18.279 1.00 60.69 204 LEU A N 1
ATOM 1498 C CA . LEU A 1 204 ? -4.762 0.517 -18.002 1.00 60.69 204 LEU A CA 1
ATOM 1499 C C . LEU A 1 204 ? -3.837 1.732 -17.854 1.00 60.69 204 LEU A C 1
ATOM 1501 O O . LEU A 1 204 ? -2.804 1.666 -17.193 1.00 60.69 204 LEU A O 1
ATOM 1505 N N . SER A 1 205 ? -4.226 2.882 -18.404 1.00 53.78 205 SER A N 1
ATOM 1506 C CA . SER A 1 205 ? -3.710 4.166 -17.922 1.00 53.78 205 SER A CA 1
ATOM 1507 C C . SER A 1 205 ? -4.421 4.496 -16.608 1.00 53.78 205 SER A C 1
ATOM 1509 O O . SER A 1 205 ? -5.603 4.212 -16.429 1.00 53.78 205 SER A O 1
ATOM 1511 N N . SER A 1 206 ? -3.697 5.021 -15.625 1.00 52.75 206 SER A N 1
ATOM 1512 C CA . SER A 1 206 ? -4.271 5.362 -14.318 1.00 52.75 206 SER A CA 1
ATOM 1513 C C . SER A 1 206 ? -3.959 6.813 -13.954 1.00 52.75 206 SER A C 1
ATOM 1515 O O . SER A 1 206 ? -2.985 7.374 -14.465 1.00 52.75 206 SER A O 1
ATOM 1517 N N . PRO A 1 207 ? -4.772 7.437 -13.086 1.00 53.91 207 PRO A N 1
ATOM 1518 C CA . PRO A 1 207 ? -4.537 8.795 -12.606 1.00 53.91 207 PRO A CA 1
ATOM 1519 C C . PRO A 1 207 ? -3.204 8.912 -11.850 1.00 53.91 207 PRO A C 1
ATOM 1521 O O . PRO A 1 207 ? -2.742 7.971 -11.209 1.00 53.91 207 PRO A O 1
ATOM 1524 N N . SER A 1 208 ? -2.581 10.094 -11.878 1.00 59.22 208 SER A N 1
ATOM 1525 C CA . SER A 1 208 ? -1.256 10.368 -11.279 1.00 59.22 208 SER A CA 1
ATOM 1526 C C . SER A 1 208 ? -1.152 10.086 -9.766 1.00 59.22 208 SER A C 1
ATOM 1528 O O . SER A 1 208 ? -0.049 10.013 -9.208 1.00 59.22 208 SER A O 1
ATOM 1530 N N . GLN A 1 209 ? -2.293 9.892 -9.099 1.00 68.06 209 GLN A N 1
ATOM 1531 C CA . GLN A 1 209 ? -2.430 9.582 -7.680 1.00 68.06 209 GLN A CA 1
ATOM 1532 C C . GLN A 1 209 ? -3.430 8.445 -7.449 1.00 68.06 209 GLN A C 1
ATOM 1534 O O . GLN A 1 209 ? -4.195 8.085 -8.342 1.00 68.06 209 GLN A O 1
ATOM 1539 N N . CYS A 1 210 ? -3.421 7.894 -6.233 1.00 80.50 210 CYS A N 1
ATOM 1540 C CA . CYS A 1 210 ? -4.451 6.953 -5.815 1.00 80.50 210 CYS A CA 1
ATOM 1541 C C . CYS A 1 210 ? -5.801 7.662 -5.696 1.00 80.50 210 CYS A C 1
ATOM 1543 O O . CYS A 1 210 ? -5.874 8.734 -5.100 1.00 80.50 210 CYS A O 1
ATOM 1545 N N . THR A 1 211 ? -6.855 7.054 -6.227 1.00 85.50 211 THR A N 1
ATOM 1546 C CA . THR A 1 211 ? -8.218 7.603 -6.220 1.00 85.50 211 THR A CA 1
ATOM 1547 C C . THR A 1 211 ? -9.215 6.552 -5.738 1.00 85.50 211 THR A C 1
ATOM 1549 O O . THR A 1 211 ? -8.983 5.369 -5.981 1.00 85.50 211 THR A O 1
ATOM 1552 N N . PRO A 1 212 ? -10.304 6.922 -5.046 1.00 82.81 212 PRO A N 1
ATOM 1553 C CA . PRO A 1 212 ? -11.335 5.963 -4.660 1.00 82.81 212 PRO A CA 1
ATOM 1554 C C . PRO A 1 212 ? -12.037 5.391 -5.895 1.00 82.81 212 PRO A C 1
ATOM 1556 O O . PRO A 1 212 ? -12.358 6.139 -6.819 1.00 82.81 212 PRO A O 1
ATOM 1559 N N . LEU A 1 213 ? -12.295 4.084 -5.899 1.00 77.19 213 LEU A N 1
ATOM 1560 C CA . LEU A 1 213 ? -13.231 3.466 -6.836 1.00 77.19 213 LEU A CA 1
ATOM 1561 C C . LEU A 1 213 ? -14.623 3.515 -6.203 1.00 77.19 213 LEU A C 1
ATOM 1563 O O . LEU A 1 213 ? -14.807 3.012 -5.094 1.00 77.19 213 LEU A O 1
ATOM 1567 N N . LEU A 1 214 ? -15.552 4.181 -6.892 1.00 58.12 214 LEU A N 1
ATOM 1568 C CA . LEU A 1 214 ? -16.976 4.217 -6.552 1.00 58.12 214 LEU A CA 1
ATOM 1569 C C . LEU A 1 214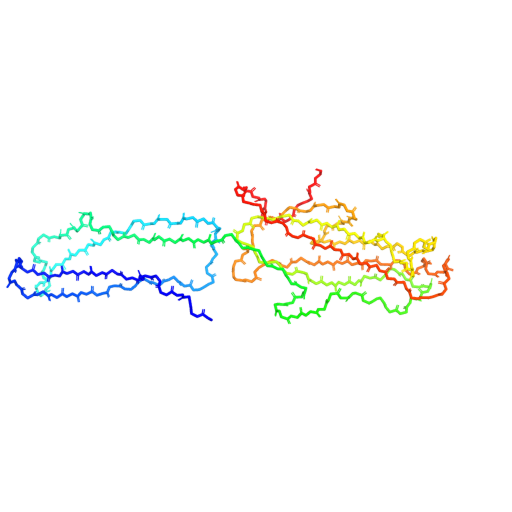 ? -17.665 2.913 -6.962 1.00 58.12 214 LEU A C 1
ATOM 1571 O O . LEU A 1 214 ? -17.320 2.392 -8.048 1.00 58.12 214 LEU A O 1
#

Radius of gyration: 28.99 Å; Cα contacts (8 Å, |Δi|>4): 414; chains: 1; bounding box: 66×27×79 Å

Sequence (214 aa):
AEQPNATNGALVQFGEGPSGDLVTETMRFSLPAGQDAASGDYYEALEARFVCYSGDQIVGSSDFQQGAGLAVDLNVPERISTYVGAAGVRRGEIAFGALDTTGGAVTRDLVVTTQSTVPYDIDVAARWGRLQRREGDPYGLKYGMRLSGMTVEPGSKLSCTRTPAPAGRAHPFQVELAQAQAADIPAGAYSDVVTLTFTPRAGLSSPSQCTPLL

Solvent-accessible surface area (backbone atoms only — not comparable to full-atom values): 13072 Å² total; per-residue (Å²): 132,85,75,82,86,66,84,54,58,48,83,45,80,44,59,70,65,101,81,38,78,71,49,74,48,78,48,75,68,80,82,71,84,60,63,73,65,64,46,44,78,45,78,45,82,52,87,66,79,47,74,47,67,57,88,96,40,77,47,80,72,72,53,65,64,80,82,70,77,43,61,53,78,45,79,37,68,82,46,77,50,74,39,35,51,51,93,94,44,89,66,89,75,87,82,84,74,82,78,49,52,87,42,66,70,49,75,49,75,49,40,37,28,36,39,25,31,36,20,30,34,39,41,34,40,42,78,68,71,31,28,28,71,51,90,88,51,90,56,63,45,66,56,49,39,26,50,67,84,38,80,49,52,69,74,37,38,34,40,28,38,46,33,54,50,75,83,27,41,80,32,46,37,36,43,34,35,55,23,48,61,57,68,84,43,80,91,79,74,63,47,68,52,76,46,78,46,79,44,81,39,83,97,58,90,57,55,100,50,71,40,78,61,131